Protein AF-B0E0N7-F1 (afdb_monomer_lite)

Radius of gyration: 32.17 Å; chains: 1; bounding box: 94×72×86 Å

pLDDT: mean 76.51, std 19.42, range [36.06, 98.31]

Secondary structure (DSSP, 8-state):
--PPPP------------------------------------SHHHHHHHHHHHHHHHHHHHHHHHSSSSS-EEEEEEEEEE--SSTTPPPEEEEEEEEESSHHHHTGGGS-SEEEEEEEE---HHHHHHHHHHTTPEEEEEEE----TTS--SS---TTTHHHHHHHHHHHHHHTTEEEEEEEE-TTS-EEEEEEEEESSSS-EEEEE-TT-PPPPPP-----S------HHHHHHHHHS-HHHHHHHHTS-HHHHHHHHHHHHHHHHHHHHHHHTSSS-S----------------------------------------

Foldseek 3Di:
DDDDDDDDDDPDDDDDDDDDDDDDDDDDDDDPDDPPPPDDDDDVVVVVVVVVVVVVVVVVVVVCVQVPDDQWHFQDWAKEWEDDPPPPDDIQIAIKTKTANCNVVQPSVQDDRYWYKDKDAAAPPVLVVVVLVVQVWGKIWIDGDQDDPPDPPVRPDDNVCRLVSLLVVLQVCVVRVMWIWTWDQAPVRDIAGFWIWHHDPSRIIMIGGHNPHDDDDDPHPPPPPDDPPPDPVLVVCCVVDDPVVSVVLVPDDPVVSVVVVVVVVVVVVVVVVVVVPPPPDDDDDDDDDDDDDDDDDDDDDDDDDDDDDDDDDDDDDDDDDD

Structure (mmCIF, N/CA/C/O backbone):
data_AF-B0E0N7-F1
#
_entry.id   AF-B0E0N7-F1
#
loop_
_atom_site.group_PDB
_atom_site.id
_atom_site.type_symbol
_atom_site.label_atom_id
_atom_site.label_alt_id
_atom_site.label_comp_id
_atom_site.label_asym_id
_atom_site.label_entity_id
_atom_site.label_seq_id
_atom_site.pdbx_PDB_ins_code
_atom_site.Cartn_x
_atom_site.Cartn_y
_atom_site.Cartn_z
_atom_site.occupancy
_atom_site.B_iso_or_equiv
_atom_site.auth_seq_id
_atom_site.auth_comp_id
_atom_site.auth_asym_id
_atom_site.auth_atom_id
_atom_site.pdbx_PDB_model_num
ATOM 1 N N . MET A 1 1 ? -43.335 17.182 -15.955 1.00 49.50 1 MET A N 1
ATOM 2 C CA . MET A 1 1 ? -42.823 17.087 -17.336 1.00 49.50 1 MET A CA 1
ATOM 3 C C . MET A 1 1 ? -42.206 18.434 -17.672 1.00 49.50 1 MET A C 1
ATOM 5 O O . MET A 1 1 ? -42.925 19.323 -18.099 1.00 49.50 1 MET A O 1
ATOM 9 N N . SER A 1 2 ? -40.922 18.614 -17.365 1.00 48.25 2 SER A N 1
ATOM 10 C CA . SER A 1 2 ? -40.178 19.828 -17.714 1.00 48.25 2 SER A CA 1
ATOM 11 C C . SER A 1 2 ? -38.948 19.399 -18.488 1.00 48.25 2 SER A C 1
ATOM 13 O O . SER A 1 2 ? -38.032 18.812 -17.922 1.00 48.25 2 SER A O 1
ATOM 15 N N . SER A 1 3 ? -38.999 19.637 -19.791 1.00 54.88 3 SER A N 1
ATOM 16 C CA . SER A 1 3 ? -37.906 19.429 -20.728 1.00 54.88 3 SER A CA 1
ATOM 17 C C . SER A 1 3 ? -36.914 20.580 -20.575 1.00 54.88 3 SER A C 1
ATOM 19 O O . SER A 1 3 ? -37.295 21.736 -20.761 1.00 54.88 3 SER A O 1
ATOM 21 N N . GLN A 1 4 ? -35.665 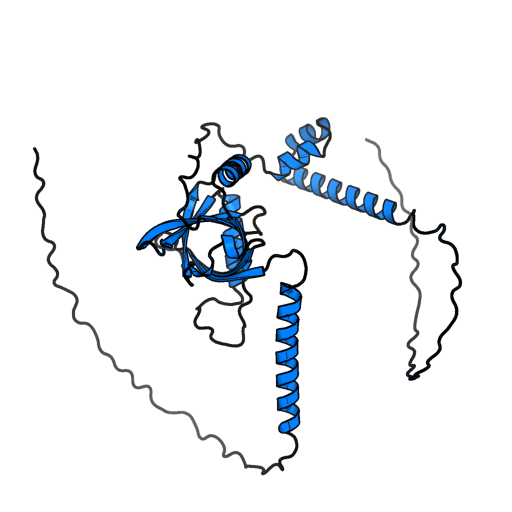20.281 -20.222 1.00 51.78 4 GLN A N 1
ATOM 22 C CA . GLN A 1 4 ? -34.560 21.230 -20.347 1.00 51.78 4 GLN A CA 1
ATOM 23 C C . GLN A 1 4 ? -33.831 20.968 -21.662 1.00 51.78 4 GLN A C 1
ATOM 25 O O . GLN A 1 4 ? -33.528 19.828 -22.000 1.00 51.78 4 GLN A O 1
ATOM 30 N N . ALA A 1 5 ? -33.652 22.052 -22.412 1.00 57.16 5 ALA A N 1
ATOM 31 C CA . ALA A 1 5 ? -33.073 22.097 -23.740 1.00 57.16 5 ALA A CA 1
ATOM 32 C C . ALA A 1 5 ? -31.544 21.983 -23.685 1.00 57.16 5 ALA A C 1
ATOM 34 O O . ALA A 1 5 ? -30.896 22.643 -22.873 1.00 57.16 5 ALA A O 1
ATOM 35 N N . GLU A 1 6 ? -30.995 21.166 -24.579 1.00 56.81 6 GLU A N 1
ATOM 36 C CA . GLU A 1 6 ? -29.569 21.073 -24.880 1.00 56.81 6 GLU A CA 1
ATOM 37 C C . GLU A 1 6 ? -29.112 22.324 -25.647 1.00 56.81 6 GLU A C 1
ATOM 39 O O . GLU A 1 6 ? -29.773 22.768 -26.588 1.00 56.81 6 GLU A O 1
ATOM 44 N N . VAL A 1 7 ? -27.975 22.892 -25.242 1.00 59.34 7 VAL A N 1
ATOM 45 C CA . VAL A 1 7 ? -27.272 23.957 -25.968 1.00 59.34 7 VAL A CA 1
ATOM 46 C C . VAL A 1 7 ? -26.036 23.328 -26.621 1.00 59.34 7 VAL A C 1
ATOM 48 O O . VAL A 1 7 ? -25.256 22.698 -25.905 1.00 59.34 7 VAL A O 1
ATOM 51 N N . PRO A 1 8 ? -25.830 23.473 -27.942 1.00 60.69 8 PRO A N 1
ATOM 52 C CA . PRO A 1 8 ? -24.637 22.972 -28.610 1.00 60.69 8 PRO A CA 1
ATOM 53 C C . PRO A 1 8 ? -23.470 23.941 -28.387 1.00 60.69 8 PRO A C 1
ATOM 55 O O . PRO A 1 8 ? -23.625 25.153 -28.528 1.00 60.69 8 PRO A O 1
ATOM 58 N N . ILE A 1 9 ? -22.307 23.403 -28.018 1.00 61.94 9 ILE A N 1
ATOM 59 C CA . ILE A 1 9 ? -21.055 24.157 -27.902 1.00 61.94 9 ILE A CA 1
ATOM 60 C C . ILE A 1 9 ? -20.269 23.929 -29.192 1.00 61.94 9 ILE A C 1
ATOM 62 O O . ILE A 1 9 ? -19.870 22.803 -29.488 1.00 61.94 9 ILE A O 1
ATOM 66 N N . ASP A 1 10 ? -20.094 25.008 -29.954 1.00 57.47 10 ASP A N 1
ATOM 67 C CA . ASP A 1 10 ? -19.321 25.054 -31.191 1.00 57.47 10 ASP A CA 1
ATOM 68 C C . ASP A 1 10 ? -17.841 24.737 -30.941 1.00 57.47 10 ASP A C 1
ATOM 70 O O . ASP A 1 10 ? -17.178 25.330 -30.087 1.00 57.47 10 ASP A O 1
ATOM 74 N N . ALA A 1 11 ? -17.328 23.797 -31.732 1.00 54.28 11 ALA A N 1
ATOM 75 C CA . ALA A 1 11 ? -15.933 23.400 -31.790 1.00 54.28 11 ALA A CA 1
ATOM 76 C C . ALA A 1 11 ? -15.252 24.090 -32.978 1.00 54.28 11 ALA A C 1
ATOM 78 O O . ALA A 1 11 ? -15.080 23.490 -34.031 1.00 54.28 11 ALA A O 1
ATOM 79 N N . GLU A 1 12 ? -14.851 25.346 -32.815 1.00 62.56 12 GLU A N 1
ATOM 80 C CA . GLU A 1 12 ? -13.928 26.011 -33.737 1.00 62.56 12 GLU A CA 1
ATOM 81 C C . GLU A 1 12 ? -13.131 27.060 -32.969 1.00 62.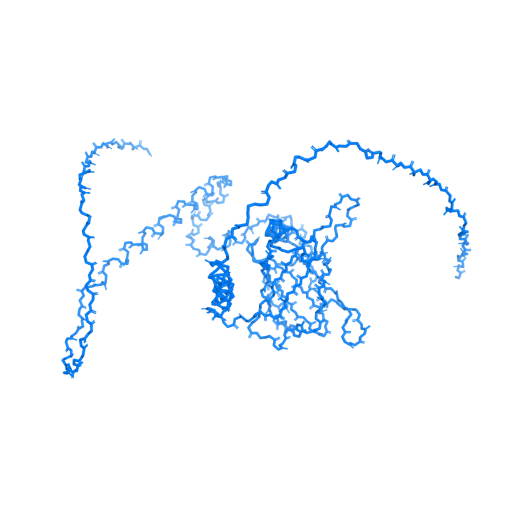56 12 GLU A C 1
ATOM 83 O O . GLU A 1 12 ? -13.675 28.100 -32.614 1.00 62.56 12 GLU A O 1
ATOM 88 N N . HIS A 1 13 ? -11.857 26.765 -32.712 1.00 54.34 13 HIS A N 1
ATOM 89 C CA . HIS A 1 13 ? -10.708 27.679 -32.621 1.00 54.34 13 HIS A CA 1
ATOM 90 C C . HIS A 1 13 ? -9.659 27.019 -31.729 1.00 54.34 13 HIS A C 1
ATOM 92 O O . HIS A 1 13 ? -9.854 26.918 -30.526 1.00 54.34 13 HIS A O 1
ATOM 98 N N . ILE A 1 14 ? -8.561 26.568 -32.327 1.00 54.44 14 ILE A N 1
ATOM 99 C CA . ILE A 1 14 ? -7.174 26.893 -31.963 1.00 54.44 14 ILE A CA 1
ATOM 100 C C . ILE A 1 14 ? -6.343 26.146 -33.002 1.00 54.44 14 ILE A C 1
ATOM 102 O O . ILE A 1 14 ? -5.968 24.989 -32.857 1.00 54.44 14 ILE A O 1
ATOM 106 N N . ASP A 1 15 ? -6.132 26.839 -34.107 1.00 54.31 15 ASP A N 1
ATOM 107 C CA . ASP A 1 15 ? -5.030 26.581 -35.006 1.00 54.31 15 ASP A CA 1
ATOM 108 C C . ASP A 1 15 ? -4.216 27.875 -35.012 1.00 54.31 15 ASP A C 1
ATOM 110 O O . ASP A 1 15 ? -4.806 28.959 -34.914 1.00 54.31 15 ASP A O 1
ATOM 114 N N . LYS A 1 16 ? -2.892 27.755 -35.176 1.00 49.81 16 LYS A N 1
ATOM 115 C CA . LYS A 1 16 ? -1.932 28.847 -35.450 1.00 49.81 16 LYS A CA 1
ATOM 116 C C . LYS A 1 16 ? -1.292 29.555 -34.241 1.00 49.81 16 LYS A C 1
ATOM 118 O O . LYS A 1 16 ? -1.829 30.528 -33.727 1.00 49.81 16 LYS A O 1
ATOM 123 N N . ALA A 1 17 ? -0.041 29.190 -33.940 1.00 51.94 17 ALA A N 1
ATOM 124 C CA . ALA A 1 17 ? 1.015 30.160 -33.614 1.00 51.94 17 ALA A CA 1
ATOM 125 C C . ALA A 1 17 ? 2.418 29.516 -33.544 1.00 51.94 17 ALA A C 1
ATOM 127 O O . ALA A 1 17 ? 2.671 28.726 -32.648 1.00 51.94 17 ALA A O 1
ATOM 128 N N . HIS A 1 18 ? 3.298 29.965 -34.457 1.00 51.47 18 HIS A N 1
ATOM 129 C CA . HIS A 1 18 ? 4.762 30.145 -34.319 1.00 51.47 18 HIS A CA 1
ATOM 130 C C . HIS A 1 18 ? 5.634 28.892 -34.081 1.00 51.47 18 HIS A C 1
ATOM 132 O O . HIS A 1 18 ? 5.520 28.236 -33.059 1.00 51.47 18 HIS A O 1
ATOM 138 N N . ARG A 1 19 ? 6.517 28.427 -34.983 1.00 58.78 19 ARG A N 1
ATOM 139 C CA . ARG A 1 19 ? 7.483 29.061 -35.918 1.00 58.78 19 ARG A CA 1
ATOM 140 C C . ARG A 1 19 ? 8.486 29.996 -35.235 1.00 58.78 19 ARG A C 1
ATOM 142 O O . ARG A 1 19 ? 8.129 31.139 -34.994 1.00 58.78 19 ARG A O 1
ATOM 149 N N . GLU A 1 20 ? 9.697 29.464 -35.033 1.00 55.38 20 GLU A N 1
ATOM 150 C CA . GLU A 1 20 ? 11.055 30.063 -34.970 1.00 55.38 20 GLU A CA 1
ATOM 151 C C . GLU A 1 20 ? 11.945 28.926 -34.410 1.00 55.38 20 GLU A C 1
ATOM 153 O O . GLU A 1 20 ? 11.708 28.453 -33.308 1.00 55.38 20 GLU A O 1
ATOM 158 N N . GLU A 1 21 ? 12.744 28.174 -35.173 1.00 51.94 21 GLU A N 1
ATOM 159 C CA . GLU A 1 21 ? 13.922 28.529 -35.981 1.00 51.94 21 GLU A CA 1
ATOM 160 C C . GLU A 1 21 ? 14.968 29.329 -35.187 1.00 51.94 21 GLU A C 1
ATOM 162 O O . GLU A 1 21 ? 15.067 30.540 -35.326 1.00 51.94 21 GLU A O 1
ATOM 167 N N . GLU A 1 22 ? 15.778 28.629 -34.385 1.00 53.56 22 GLU A N 1
ATOM 168 C CA . GLU A 1 22 ? 17.117 29.096 -34.016 1.00 53.56 22 GLU A CA 1
ATOM 169 C C . GLU A 1 22 ? 18.153 28.018 -34.350 1.00 53.56 22 GLU A C 1
ATOM 171 O O . GLU A 1 22 ? 18.274 26.972 -33.711 1.00 53.56 22 GLU A O 1
ATOM 176 N N . VAL A 1 23 ? 18.871 28.305 -35.431 1.00 54.88 23 VAL A N 1
ATOM 177 C CA . VAL A 1 23 ? 20.129 27.694 -35.839 1.00 54.88 23 VAL A CA 1
ATOM 178 C C . VAL A 1 23 ? 21.207 28.296 -34.941 1.00 54.88 23 VAL A C 1
ATOM 180 O O . VAL A 1 23 ? 21.568 29.457 -35.113 1.00 54.88 23 VAL A O 1
ATOM 183 N N . ALA A 1 24 ? 21.701 27.526 -33.972 1.00 55.84 24 ALA A N 1
ATOM 184 C CA . ALA A 1 24 ? 22.874 27.909 -33.198 1.00 55.84 24 ALA A CA 1
ATOM 185 C C . ALA A 1 24 ? 24.132 27.409 -33.913 1.00 55.84 24 ALA A C 1
ATOM 187 O O . ALA A 1 24 ? 24.331 26.209 -34.111 1.00 55.84 24 ALA A O 1
ATOM 188 N N . GLU A 1 25 ? 24.932 28.382 -34.333 1.00 51.88 25 GLU A N 1
ATOM 189 C CA . GLU A 1 25 ? 26.200 28.241 -35.023 1.00 51.88 25 GLU A CA 1
ATOM 190 C C . GLU A 1 25 ? 27.211 27.398 -34.238 1.00 51.88 25 GLU A C 1
ATOM 192 O O . GLU A 1 25 ? 27.549 27.659 -33.083 1.00 51.88 25 GLU A O 1
ATOM 197 N N . ASP A 1 26 ? 27.723 26.412 -34.963 1.00 55.38 26 ASP A N 1
ATOM 198 C CA . ASP A 1 26 ? 28.970 25.694 -34.770 1.00 55.38 26 ASP A CA 1
ATOM 199 C C . ASP A 1 26 ? 30.154 26.675 -34.702 1.00 55.38 26 ASP A C 1
ATOM 201 O O . ASP A 1 26 ? 30.532 27.278 -35.704 1.00 55.38 26 ASP A O 1
ATOM 205 N N . ASN A 1 27 ? 30.712 26.874 -33.506 1.00 60.41 27 ASN A N 1
ATOM 206 C CA . ASN A 1 27 ? 31.999 27.539 -33.294 1.00 60.41 27 ASN A CA 1
ATOM 207 C C . ASN A 1 27 ? 32.625 27.049 -31.979 1.00 60.41 27 ASN A C 1
ATOM 209 O O . ASN A 1 27 ? 32.362 27.589 -30.902 1.00 60.41 27 ASN A O 1
ATOM 213 N N . GLY A 1 28 ? 33.488 26.034 -32.061 1.00 48.69 28 GLY A N 1
ATOM 214 C CA . GLY A 1 28 ? 34.289 25.562 -30.931 1.00 48.69 28 GLY A CA 1
ATOM 215 C C . GLY A 1 28 ? 35.559 24.827 -31.382 1.00 48.69 28 GLY A C 1
ATOM 216 O O . GLY A 1 28 ? 35.511 24.097 -32.362 1.00 48.69 28 GLY A O 1
ATOM 217 N N . PRO A 1 29 ? 36.705 25.048 -30.717 1.00 54.31 29 PRO A N 1
ATOM 218 C CA . PRO A 1 29 ? 38.024 25.103 -31.348 1.00 54.31 29 PRO A CA 1
ATOM 219 C C . PRO A 1 29 ? 38.715 23.749 -31.550 1.00 54.31 29 PRO A C 1
ATOM 221 O O . PRO A 1 29 ? 38.477 22.783 -30.825 1.00 54.31 29 PRO A O 1
ATOM 224 N N . ASP A 1 30 ? 39.645 23.758 -32.511 1.00 53.88 30 ASP A N 1
ATOM 225 C CA . ASP A 1 30 ? 40.649 22.737 -32.820 1.00 53.88 30 ASP A CA 1
ATOM 226 C C . ASP A 1 30 ? 41.060 21.891 -31.609 1.00 53.88 30 ASP A C 1
ATOM 228 O O . ASP A 1 30 ? 41.802 22.314 -30.716 1.00 53.88 30 ASP A O 1
ATOM 232 N N . THR A 1 31 ? 40.593 20.646 -31.616 1.00 55.38 31 THR A N 1
ATOM 233 C CA . THR A 1 31 ? 41.035 19.627 -30.672 1.00 55.38 31 THR A CA 1
ATOM 234 C C . THR A 1 31 ? 42.457 19.196 -31.053 1.00 55.38 31 THR A C 1
ATOM 236 O O . THR A 1 31 ? 42.694 18.818 -32.205 1.00 55.38 31 THR A O 1
ATOM 239 N N . PRO A 1 32 ? 43.432 19.224 -30.128 1.00 53.38 32 PRO A N 1
ATOM 240 C CA . PRO A 1 32 ? 44.780 18.767 -30.416 1.00 53.38 32 PRO A CA 1
ATOM 241 C C . PRO A 1 32 ? 44.761 17.276 -30.762 1.00 53.38 32 PRO A C 1
ATOM 243 O O . PRO A 1 32 ? 44.281 16.435 -30.003 1.00 53.38 32 PRO A O 1
ATOM 246 N N . ARG A 1 33 ? 45.302 16.973 -31.943 1.00 50.97 33 ARG A N 1
ATOM 247 C CA . ARG A 1 33 ? 45.523 15.639 -32.502 1.00 50.97 33 ARG A CA 1
ATOM 248 C C . ARG A 1 33 ? 46.299 14.779 -31.499 1.00 50.97 33 ARG A C 1
ATOM 250 O O . ARG A 1 33 ? 47.516 14.905 -31.380 1.00 50.97 33 ARG A O 1
ATOM 257 N N . ALA A 1 34 ? 45.582 13.931 -30.767 1.00 48.66 34 ALA A N 1
ATOM 258 C CA . ALA A 1 34 ? 46.167 12.970 -29.849 1.00 48.66 34 ALA A CA 1
ATOM 259 C C . ALA A 1 34 ? 46.992 11.949 -30.642 1.00 48.66 34 ALA A C 1
ATOM 261 O O . ALA A 1 34 ? 46.501 11.288 -31.557 1.00 48.66 34 ALA A O 1
ATOM 262 N N . THR A 1 35 ? 48.269 11.861 -30.293 1.00 55.84 35 THR A N 1
ATOM 263 C CA . THR A 1 35 ? 49.195 10.825 -30.734 1.00 55.84 35 THR A CA 1
ATOM 264 C C . THR A 1 35 ? 48.641 9.462 -30.334 1.00 55.84 35 THR A C 1
ATOM 266 O O . THR A 1 35 ? 48.594 9.132 -29.150 1.00 55.84 35 THR A O 1
ATOM 269 N N . THR A 1 36 ? 48.227 8.672 -31.323 1.00 49.78 36 THR A N 1
ATOM 270 C CA . THR A 1 36 ? 47.908 7.253 -31.167 1.00 49.78 36 THR A CA 1
ATOM 271 C C . THR A 1 36 ? 49.188 6.523 -30.775 1.00 49.78 36 THR A C 1
ATOM 273 O O . THR A 1 36 ? 50.018 6.197 -31.621 1.00 49.78 36 THR A O 1
ATOM 276 N N . GLN A 1 37 ? 49.387 6.335 -29.473 1.00 52.75 37 GLN A N 1
ATOM 277 C CA . GLN A 1 37 ? 50.385 5.415 -28.957 1.00 52.75 37 GLN A CA 1
ATOM 278 C C . GLN A 1 37 ? 49.762 4.018 -29.031 1.00 52.75 37 GLN A C 1
ATOM 280 O O . GLN A 1 37 ? 48.830 3.700 -28.295 1.00 52.75 37 GLN A O 1
ATOM 285 N N . GLU A 1 38 ? 50.226 3.240 -30.004 1.00 55.03 38 GLU A N 1
ATOM 286 C CA . GLU A 1 38 ? 49.918 1.825 -30.199 1.00 55.03 38 GLU A CA 1
ATOM 287 C C . GLU A 1 38 ? 50.424 1.059 -28.965 1.00 55.03 38 GLU A C 1
ATOM 289 O O . GLU A 1 38 ? 51.612 0.775 -28.829 1.00 55.03 38 GLU A O 1
ATOM 294 N N . LEU A 1 39 ? 49.530 0.864 -27.995 1.00 53.72 39 LEU A N 1
ATOM 295 C CA . LEU A 1 39 ? 49.764 0.077 -26.790 1.00 53.72 39 LEU A CA 1
ATOM 296 C C . LEU A 1 39 ? 49.394 -1.375 -27.088 1.00 53.72 39 LEU A C 1
ATOM 298 O O . LEU A 1 39 ? 48.269 -1.665 -27.498 1.00 53.72 39 LEU A O 1
ATOM 302 N N . ASP A 1 40 ? 50.365 -2.261 -26.879 1.00 58.41 40 ASP A N 1
ATOM 303 C CA . ASP A 1 40 ? 50.231 -3.709 -27.009 1.00 58.41 40 ASP A CA 1
ATOM 304 C C . ASP A 1 40 ? 49.003 -4.243 -26.239 1.00 58.41 40 ASP A C 1
ATOM 306 O O . ASP A 1 40 ? 48.785 -3.848 -25.088 1.00 58.41 40 ASP A O 1
ATOM 310 N N . PRO A 1 41 ? 48.212 -5.171 -26.818 1.00 67.62 41 PRO A N 1
ATOM 311 C CA . PRO A 1 41 ? 47.045 -5.749 -26.167 1.00 67.62 41 PRO A CA 1
ATOM 312 C C . PRO A 1 41 ? 47.408 -7.047 -25.426 1.00 67.62 41 PRO A C 1
ATOM 314 O O . PRO A 1 41 ? 47.401 -8.124 -26.026 1.00 67.62 41 PRO A O 1
ATOM 317 N N . PRO A 1 42 ? 47.665 -6.991 -24.109 1.00 60.16 42 PRO A N 1
ATOM 318 C CA . PRO A 1 42 ? 47.336 -8.147 -23.285 1.00 60.16 42 PRO A CA 1
ATOM 319 C C . PRO A 1 42 ? 46.839 -7.701 -21.907 1.00 60.16 42 PRO A C 1
ATOM 321 O O . PRO A 1 42 ? 47.644 -7.576 -21.003 1.00 60.16 42 PRO A O 1
ATOM 324 N N . GLU A 1 43 ? 45.534 -7.450 -21.732 1.00 57.75 43 GLU A N 1
ATOM 325 C CA . GLU A 1 43 ? 44.899 -7.427 -20.388 1.00 57.75 43 GLU A CA 1
ATOM 326 C C . GLU A 1 43 ? 43.365 -7.234 -20.389 1.00 57.75 43 GLU A C 1
ATOM 328 O O . GLU A 1 43 ? 42.731 -7.312 -19.337 1.00 57.75 43 GLU A O 1
ATOM 333 N N . LEU A 1 44 ? 42.723 -7.046 -21.551 1.00 57.56 44 LEU A N 1
ATOM 334 C CA . LEU A 1 44 ? 41.271 -6.808 -21.642 1.00 57.56 44 LEU A CA 1
ATOM 335 C C . LEU A 1 44 ? 40.388 -8.009 -21.241 1.00 57.56 44 LEU A C 1
ATOM 337 O O . LEU A 1 44 ? 39.243 -7.808 -20.835 1.00 57.56 44 LEU A O 1
ATOM 341 N N . GLU A 1 45 ? 40.891 -9.247 -21.285 1.00 60.41 45 GLU A N 1
ATOM 342 C CA . GLU A 1 45 ? 40.086 -10.428 -20.922 1.00 60.41 45 GLU A CA 1
ATOM 343 C C . GLU A 1 45 ? 39.823 -10.535 -19.408 1.00 60.41 45 GLU A C 1
ATOM 345 O O . GLU A 1 45 ? 38.724 -10.908 -18.995 1.00 60.41 45 GLU A O 1
ATOM 350 N N . GLY A 1 46 ? 40.769 -10.113 -18.559 1.00 61.53 46 GLY A N 1
ATOM 351 C CA . GLY A 1 46 ? 40.629 -10.221 -17.099 1.00 61.53 46 GLY A CA 1
ATOM 352 C C . GLY A 1 46 ? 39.628 -9.232 -16.485 1.00 61.53 46 GLY A C 1
ATOM 353 O O . GLY A 1 46 ? 39.051 -9.493 -15.426 1.00 61.53 46 GLY A O 1
ATOM 354 N N . ILE A 1 47 ? 39.391 -8.096 -17.146 1.00 73.31 47 ILE A N 1
ATOM 355 C CA . ILE A 1 47 ? 38.470 -7.053 -16.663 1.00 73.31 47 ILE A CA 1
ATOM 356 C C . ILE A 1 47 ? 37.008 -7.477 -16.895 1.00 73.31 47 ILE A C 1
ATOM 358 O O . ILE A 1 47 ? 36.142 -7.220 -16.056 1.00 73.31 47 ILE A O 1
ATOM 362 N N . SER A 1 48 ? 36.750 -8.202 -17.989 1.00 76.62 48 SER A N 1
ATOM 363 C CA . SER A 1 48 ? 35.424 -8.715 -18.359 1.00 76.62 48 SER A CA 1
ATOM 364 C C . SER A 1 48 ? 34.926 -9.802 -17.400 1.00 76.62 48 SER A C 1
ATOM 366 O O . SER A 1 48 ? 33.772 -9.767 -16.965 1.00 76.62 48 SER A O 1
ATOM 368 N N . GLU A 1 49 ? 35.795 -10.730 -16.984 1.00 79.94 49 GLU A N 1
ATOM 369 C CA . GLU A 1 49 ? 35.416 -11.761 -16.007 1.00 79.94 49 GLU A CA 1
ATOM 370 C C . GLU A 1 49 ? 35.091 -11.174 -14.629 1.00 79.94 49 GLU A C 1
ATOM 372 O O . GLU A 1 49 ? 34.087 -11.543 -14.018 1.00 79.94 49 GLU A O 1
ATOM 377 N N . ARG A 1 50 ? 35.868 -10.187 -14.162 1.00 79.44 50 ARG A N 1
ATOM 378 C CA . ARG A 1 50 ? 35.602 -9.526 -12.872 1.00 79.44 50 ARG A CA 1
ATOM 379 C C . ARG A 1 50 ? 34.277 -8.761 -12.858 1.00 79.44 50 ARG A C 1
ATOM 381 O O . ARG A 1 50 ? 33.639 -8.687 -11.807 1.00 79.44 50 ARG A O 1
ATOM 388 N N . ALA A 1 51 ? 33.853 -8.201 -13.992 1.00 80.25 51 ALA A N 1
ATOM 389 C CA . ALA A 1 51 ? 32.553 -7.542 -14.109 1.00 80.25 51 ALA A CA 1
ATOM 390 C C . ALA A 1 51 ? 31.395 -8.556 -14.034 1.00 80.25 51 ALA A C 1
ATOM 392 O O . ALA A 1 51 ? 30.444 -8.351 -13.275 1.00 80.25 51 ALA A O 1
ATOM 393 N N . LYS A 1 52 ? 31.516 -9.692 -14.736 1.00 84.94 52 LYS A N 1
ATOM 394 C CA . LYS A 1 52 ? 30.518 -10.776 -14.710 1.00 84.94 52 LYS A CA 1
ATOM 395 C C . LYS A 1 52 ? 30.374 -11.406 -13.321 1.00 84.94 52 LYS A C 1
ATOM 397 O O . LYS A 1 52 ? 29.253 -11.655 -12.879 1.00 84.94 52 LYS A O 1
ATOM 402 N N . GLU A 1 53 ? 31.482 -11.609 -12.605 1.00 85.81 53 GLU A N 1
ATOM 403 C CA . GLU A 1 53 ? 31.476 -12.148 -11.235 1.00 85.81 53 GLU A CA 1
ATOM 404 C C . GLU A 1 53 ? 30.732 -11.209 -10.270 1.00 85.81 53 GLU A C 1
ATOM 406 O O . GLU A 1 53 ? 29.852 -11.648 -9.528 1.00 85.81 53 GLU A O 1
ATOM 411 N N . LYS A 1 54 ? 31.006 -9.896 -10.331 1.00 82.56 54 LYS A N 1
ATOM 412 C CA . LYS A 1 54 ? 30.313 -8.894 -9.502 1.00 82.56 54 LYS A CA 1
ATOM 413 C C . LYS A 1 54 ? 28.810 -8.841 -9.783 1.00 82.56 54 LYS A C 1
ATOM 415 O O . LYS A 1 54 ? 28.023 -8.752 -8.841 1.00 82.56 54 LYS A O 1
ATOM 420 N N . GLN A 1 55 ? 28.402 -8.942 -11.049 1.00 82.06 55 GLN A N 1
ATOM 421 C CA . GLN A 1 55 ? 26.985 -8.962 -11.422 1.00 82.06 55 GLN A CA 1
ATOM 422 C C . GLN A 1 55 ? 26.282 -10.221 -10.893 1.00 82.06 55 GLN A C 1
ATOM 424 O O . GLN A 1 55 ? 25.218 -10.125 -10.278 1.00 82.06 55 GLN A O 1
ATOM 429 N N . LYS A 1 56 ? 26.917 -11.392 -11.030 1.00 86.50 56 LYS A N 1
ATOM 430 C CA . LYS A 1 56 ? 26.412 -12.658 -10.478 1.00 86.50 56 LYS A CA 1
ATOM 431 C C . LYS A 1 56 ? 26.299 -12.612 -8.951 1.00 86.50 56 LYS A C 1
ATOM 433 O O . LYS A 1 56 ? 25.340 -13.134 -8.384 1.00 86.50 56 LYS A O 1
ATOM 438 N N . GLN A 1 57 ? 27.244 -11.958 -8.275 1.00 80.19 57 GLN A N 1
ATOM 439 C CA . GLN A 1 57 ? 27.224 -11.800 -6.821 1.00 80.19 57 GLN A CA 1
ATOM 440 C C . GLN A 1 57 ? 26.115 -10.839 -6.357 1.00 80.19 57 GLN A C 1
ATOM 442 O O . GLN A 1 57 ? 25.414 -11.161 -5.397 1.00 80.19 57 GLN A O 1
ATOM 447 N N . LYS A 1 58 ? 25.883 -9.724 -7.072 1.00 80.44 58 LYS A N 1
ATOM 448 C CA . LYS A 1 58 ? 24.746 -8.806 -6.836 1.00 80.44 58 LYS A CA 1
ATOM 449 C C . LYS A 1 58 ? 23.406 -9.530 -7.027 1.00 80.44 58 LYS A C 1
ATOM 451 O O . LYS A 1 58 ? 22.515 -9.399 -6.192 1.00 80.44 58 LYS A O 1
ATOM 456 N N . GLN A 1 59 ? 23.285 -10.358 -8.067 1.00 75.19 59 GLN A N 1
ATOM 457 C CA . GLN A 1 59 ? 22.079 -11.154 -8.320 1.00 75.19 59 GLN A CA 1
ATOM 458 C C . GLN A 1 59 ? 21.838 -12.204 -7.224 1.00 75.19 59 GLN A C 1
ATOM 460 O O . GLN A 1 59 ? 20.728 -12.312 -6.710 1.00 75.19 59 GLN A O 1
ATOM 465 N N . LYS A 1 60 ? 22.887 -12.911 -6.782 1.00 77.56 60 LYS A N 1
ATOM 466 C CA . LYS A 1 60 ? 22.779 -13.882 -5.683 1.00 77.56 60 LYS A CA 1
ATOM 467 C C . LYS A 1 60 ? 22.437 -13.219 -4.343 1.00 77.56 60 LYS A C 1
ATOM 469 O O . LYS A 1 60 ? 21.712 -13.798 -3.540 1.00 77.56 60 LYS A O 1
ATOM 474 N N . GLN A 1 61 ? 22.922 -12.002 -4.090 1.00 70.62 61 GLN A N 1
ATOM 475 C CA . GLN A 1 61 ? 22.526 -11.233 -2.905 1.00 70.62 61 GLN A CA 1
ATOM 476 C C . GLN A 1 61 ? 21.051 -10.816 -2.948 1.00 70.62 61 GLN A C 1
ATOM 478 O O . GLN A 1 61 ? 20.390 -10.890 -1.914 1.00 70.62 61 GLN A O 1
ATOM 483 N N . ARG A 1 62 ? 20.511 -10.451 -4.122 1.00 68.69 62 ARG A N 1
ATOM 484 C CA . ARG A 1 62 ? 19.067 -10.195 -4.285 1.00 68.69 62 ARG A CA 1
ATOM 485 C C . ARG A 1 62 ? 18.228 -11.428 -3.955 1.00 68.69 62 ARG A C 1
ATOM 487 O O . ARG A 1 62 ? 17.228 -11.312 -3.257 1.00 68.69 62 ARG A O 1
ATOM 494 N N . GLU A 1 63 ? 18.673 -12.601 -4.393 1.00 65.19 63 GLU A N 1
ATOM 495 C CA . GLU A 1 63 ? 17.974 -13.864 -4.140 1.00 65.19 63 GLU A CA 1
ATOM 496 C C . GLU A 1 63 ? 17.943 -14.217 -2.641 1.00 65.19 63 GLU A C 1
ATOM 498 O O . GLU A 1 63 ? 16.888 -14.552 -2.111 1.00 65.19 63 GLU A O 1
ATOM 503 N N . ILE A 1 64 ? 19.062 -14.037 -1.925 1.00 62.84 64 ILE A N 1
ATOM 504 C CA . ILE A 1 64 ? 19.165 -14.350 -0.485 1.00 62.84 64 ILE A CA 1
ATOM 505 C C . ILE A 1 64 ? 18.282 -13.435 0.378 1.00 62.84 64 ILE A C 1
ATOM 507 O O . ILE A 1 64 ? 17.726 -13.889 1.379 1.00 62.84 64 ILE A O 1
ATOM 511 N N . VAL A 1 65 ? 18.137 -12.159 0.005 1.00 57.97 65 VAL A N 1
ATOM 512 C CA . VAL A 1 65 ? 17.263 -11.220 0.732 1.00 57.97 65 VAL A CA 1
ATOM 513 C C . VAL A 1 65 ? 15.785 -11.591 0.555 1.00 57.97 65 VAL A C 1
ATOM 515 O O . VAL A 1 65 ? 15.005 -11.416 1.488 1.00 57.97 65 VAL A O 1
ATOM 518 N N . LEU A 1 66 ? 15.408 -12.164 -0.592 1.00 57.09 66 LEU A N 1
ATOM 519 C CA . LEU A 1 66 ? 14.029 -12.564 -0.887 1.00 57.09 66 LEU A CA 1
ATOM 520 C C . LEU A 1 66 ? 13.664 -13.947 -0.322 1.00 57.09 66 LEU A C 1
ATOM 522 O O . LEU A 1 66 ? 12.529 -14.157 0.091 1.00 57.09 66 LEU A O 1
ATOM 526 N N . SER A 1 67 ? 14.609 -14.887 -0.235 1.00 52.03 67 SER A N 1
ATOM 527 C CA . SER A 1 67 ? 14.342 -16.259 0.236 1.00 52.03 67 SER A CA 1
ATOM 528 C C . SER A 1 67 ? 14.392 -16.432 1.764 1.00 52.03 67 SER A C 1
ATOM 530 O O . SER A 1 67 ? 14.311 -17.551 2.268 1.00 52.03 67 SER A O 1
ATOM 532 N N . GLY A 1 68 ? 14.624 -15.351 2.512 1.00 47.28 68 GLY A N 1
ATOM 533 C CA . GLY A 1 68 ? 15.320 -15.440 3.792 1.00 47.28 68 GLY A CA 1
ATOM 534 C C . GLY A 1 68 ? 14.510 -15.661 5.065 1.00 47.28 68 GLY A C 1
ATOM 535 O O . GLY A 1 68 ? 15.131 -16.117 6.025 1.00 47.28 68 GLY A O 1
ATOM 536 N N . ARG A 1 69 ? 13.207 -15.332 5.169 1.00 52.16 69 ARG A N 1
ATOM 537 C CA . ARG A 1 69 ? 12.613 -15.364 6.525 1.00 52.16 69 ARG A CA 1
ATOM 538 C C . ARG A 1 69 ? 11.168 -15.762 6.778 1.00 52.16 69 ARG A C 1
ATOM 540 O O . ARG A 1 69 ? 10.984 -16.403 7.799 1.00 52.16 69 ARG A O 1
ATOM 547 N N . ASP A 1 70 ? 10.177 -15.521 5.924 1.00 62.19 70 ASP A N 1
ATOM 548 C CA . ASP A 1 70 ? 8.785 -15.689 6.403 1.00 62.19 70 ASP A CA 1
ATOM 549 C C . ASP A 1 70 ? 7.805 -16.310 5.387 1.00 62.19 70 ASP A C 1
ATOM 551 O O . ASP A 1 70 ? 6.594 -16.208 5.543 1.00 62.19 70 ASP A O 1
ATOM 555 N N . GLY A 1 71 ? 8.300 -16.965 4.329 1.00 78.25 71 GLY A N 1
ATOM 556 C CA . GLY A 1 71 ? 7.429 -17.571 3.307 1.00 78.25 71 GLY A CA 1
ATOM 557 C C . GLY A 1 71 ? 6.666 -16.556 2.442 1.00 78.25 71 GLY A C 1
ATOM 558 O O . GLY A 1 71 ? 5.791 -16.944 1.677 1.00 78.25 71 GLY A O 1
ATOM 559 N N . PHE A 1 72 ? 7.003 -15.267 2.539 1.00 83.38 72 PHE A N 1
ATOM 560 C CA . PHE A 1 72 ? 6.484 -14.222 1.664 1.00 83.38 72 PHE A CA 1
ATOM 561 C C . PHE A 1 72 ? 7.292 -14.203 0.365 1.00 83.38 72 PHE A C 1
ATOM 563 O O . PHE A 1 72 ? 8.460 -13.812 0.364 1.00 83.38 72 PHE A O 1
ATOM 570 N N . GLY A 1 73 ? 6.673 -14.627 -0.733 1.00 90.62 73 GLY A N 1
ATOM 571 C CA . GLY A 1 73 ? 7.255 -14.516 -2.069 1.00 90.62 73 GLY A CA 1
ATOM 572 C C . GLY A 1 73 ? 6.878 -13.183 -2.722 1.00 90.62 73 GLY A C 1
ATOM 573 O O . GLY A 1 73 ? 5.775 -12.689 -2.467 1.00 90.62 73 GLY A O 1
ATOM 574 N N . PRO A 1 74 ? 7.749 -12.591 -3.560 1.00 95.25 74 PRO A N 1
ATOM 575 C CA . PRO A 1 74 ? 7.357 -11.467 -4.402 1.00 95.25 74 PRO A CA 1
ATOM 576 C C . PRO A 1 74 ? 6.299 -11.935 -5.409 1.00 95.25 74 PRO A C 1
ATOM 578 O O . PRO A 1 74 ? 6.490 -12.948 -6.082 1.00 95.25 74 PRO A O 1
ATOM 581 N N . VAL A 1 75 ? 5.182 -11.215 -5.496 1.00 96.94 75 VAL A N 1
ATOM 582 C CA . VAL A 1 75 ? 4.057 -11.561 -6.385 1.00 96.94 75 VAL A CA 1
ATOM 583 C C . VAL A 1 75 ? 3.840 -10.546 -7.492 1.00 96.94 75 VAL A C 1
ATOM 585 O O . VAL A 1 75 ? 3.345 -10.903 -8.555 1.00 96.94 75 VAL A O 1
ATOM 588 N N . TRP A 1 76 ? 4.209 -9.291 -7.254 1.00 97.75 76 TRP A N 1
ATOM 589 C CA . TRP A 1 76 ? 4.005 -8.204 -8.199 1.00 97.75 76 TRP A CA 1
ATOM 590 C C . TRP A 1 76 ? 5.027 -7.099 -7.961 1.00 97.75 76 TRP A C 1
ATOM 592 O O . TRP A 1 76 ? 5.381 -6.813 -6.819 1.00 97.75 76 TRP A O 1
ATOM 602 N N . GLU A 1 77 ? 5.466 -6.463 -9.038 1.00 97.25 77 GLU A N 1
ATOM 603 C CA . GLU A 1 77 ? 6.275 -5.251 -9.014 1.00 97.25 77 GLU A CA 1
ATOM 604 C C . GLU A 1 77 ? 5.690 -4.266 -10.024 1.00 97.25 77 GLU A C 1
ATOM 606 O O . GLU A 1 77 ? 5.393 -4.632 -11.167 1.00 97.25 77 GLU A O 1
ATOM 611 N N . GLY A 1 78 ? 5.513 -3.019 -9.603 1.00 97.12 78 GLY A N 1
ATOM 612 C CA . GLY A 1 78 ? 4.960 -1.997 -10.475 1.00 97.12 78 GLY A CA 1
ATOM 613 C C . GLY A 1 78 ? 4.810 -0.643 -9.805 1.00 97.12 78 GLY A C 1
ATOM 614 O O . GLY A 1 78 ? 5.255 -0.407 -8.679 1.00 97.12 78 GLY A O 1
ATOM 615 N N . LEU A 1 79 ? 4.209 0.276 -10.544 1.00 97.38 79 LEU A N 1
ATOM 616 C CA . LEU A 1 79 ? 4.097 1.679 -10.191 1.00 97.38 79 LEU A CA 1
ATOM 617 C C . LEU A 1 79 ? 2.793 1.944 -9.439 1.00 97.38 79 LEU A C 1
ATOM 619 O O . LEU A 1 79 ? 1.722 1.541 -9.883 1.00 97.38 79 LEU A O 1
ATOM 623 N N . LEU A 1 80 ? 2.865 2.671 -8.331 1.00 97.56 80 LEU A N 1
ATOM 624 C CA . LEU A 1 80 ? 1.709 3.256 -7.663 1.00 97.56 80 LEU A CA 1
ATOM 625 C C . LEU A 1 80 ? 1.684 4.757 -7.962 1.00 97.56 80 LEU A C 1
ATOM 627 O O . LEU A 1 80 ? 2.627 5.477 -7.621 1.00 97.56 80 LEU A O 1
ATOM 631 N N . GLU A 1 81 ? 0.609 5.220 -8.595 1.00 96.38 81 GLU A N 1
ATOM 632 C CA . GLU A 1 81 ? 0.381 6.626 -8.926 1.00 96.38 81 GLU A CA 1
ATOM 633 C C . GLU A 1 81 ? -0.761 7.208 -8.098 1.00 96.38 81 GLU A C 1
ATOM 635 O O . GLU A 1 81 ? -1.883 6.689 -8.068 1.00 96.38 81 GLU A O 1
ATOM 640 N N . TRP A 1 82 ? -0.481 8.346 -7.475 1.00 94.06 82 TRP A N 1
ATOM 641 C CA . TRP A 1 82 ? -1.457 9.153 -6.770 1.00 94.06 82 TRP A CA 1
ATOM 642 C C . TRP A 1 82 ? -1.505 10.554 -7.365 1.00 94.06 82 TRP A C 1
ATOM 644 O O . TRP A 1 82 ? -0.530 11.302 -7.292 1.00 94.06 82 TRP A O 1
ATOM 654 N N . ARG A 1 83 ? -2.667 10.918 -7.914 1.00 88.94 83 ARG A N 1
ATOM 655 C CA . ARG A 1 83 ? -2.952 12.295 -8.317 1.00 88.94 83 ARG A CA 1
ATOM 656 C C . ARG A 1 83 ? -3.753 12.980 -7.229 1.00 88.94 83 ARG A C 1
ATOM 658 O O . ARG A 1 83 ? -4.869 12.552 -6.912 1.00 88.94 83 ARG A O 1
ATOM 665 N N . ASP A 1 84 ? -3.201 14.045 -6.666 1.00 80.31 84 ASP A N 1
ATOM 666 C CA . ASP A 1 84 ? -4.000 14.936 -5.838 1.00 80.31 84 ASP A CA 1
ATOM 667 C C . ASP A 1 84 ? -5.006 15.663 -6.746 1.00 80.31 84 ASP A C 1
ATOM 669 O O . ASP A 1 84 ? -4.650 16.239 -7.773 1.00 80.31 84 ASP A O 1
ATOM 673 N N . LYS A 1 85 ? -6.294 15.622 -6.386 1.00 78.25 85 LYS A N 1
ATOM 674 C CA . LYS A 1 85 ? -7.346 16.350 -7.116 1.00 78.25 85 LYS A CA 1
ATOM 675 C C . LYS A 1 85 ? -7.216 17.868 -6.908 1.00 78.25 85 LYS A C 1
ATOM 677 O O . LYS A 1 85 ? -7.865 18.642 -7.613 1.00 78.25 85 LYS A O 1
ATOM 682 N N . SER A 1 86 ? -6.397 18.309 -5.950 1.00 75.19 86 SER A N 1
ATOM 683 C CA . SER A 1 86 ? -5.997 19.706 -5.808 1.00 75.19 86 SER A CA 1
ATOM 684 C C . SER A 1 86 ? -5.108 20.121 -6.985 1.00 75.19 86 SER A C 1
ATOM 686 O O . SER A 1 86 ? -4.011 19.603 -7.161 1.00 75.19 86 SER A O 1
ATOM 688 N N . ALA A 1 87 ? -5.568 21.092 -7.781 1.00 57.31 87 ALA A N 1
ATOM 689 C CA . ALA A 1 87 ? -4.996 21.522 -9.067 1.00 57.31 87 ALA A CA 1
ATOM 690 C C . ALA A 1 87 ? -3.554 22.096 -9.038 1.00 57.31 87 ALA A C 1
ATOM 692 O O . ALA A 1 87 ? -3.146 22.775 -9.979 1.00 57.31 87 ALA A O 1
ATOM 693 N N . LYS A 1 88 ? -2.795 21.899 -7.956 1.00 76.44 88 LYS A N 1
ATOM 694 C CA . LYS A 1 88 ? -1.428 22.413 -7.772 1.00 76.44 88 LYS A CA 1
ATOM 695 C C . LYS A 1 88 ? -0.423 21.379 -7.254 1.00 76.44 88 LYS A C 1
ATOM 697 O O . LYS A 1 88 ? 0.723 21.757 -7.034 1.00 76.44 88 LYS A O 1
ATOM 702 N N . GLY A 1 89 ? -0.838 20.138 -7.000 1.00 72.00 89 GLY A N 1
ATOM 703 C CA . GLY A 1 89 ? 0.066 19.092 -6.522 1.00 72.00 89 GLY A CA 1
ATOM 704 C C . GLY A 1 89 ? 0.811 18.410 -7.667 1.00 72.00 89 GLY A C 1
ATOM 705 O O . GLY A 1 89 ? 0.231 18.193 -8.728 1.00 72.00 89 GLY A O 1
ATOM 706 N N . ASP A 1 90 ? 2.074 18.059 -7.431 1.00 82.31 90 ASP A N 1
ATOM 707 C CA . ASP A 1 90 ? 2.800 17.112 -8.277 1.00 82.31 90 ASP A CA 1
ATOM 708 C C . ASP A 1 90 ? 2.225 15.699 -8.077 1.00 82.31 90 ASP A C 1
ATOM 710 O O . ASP A 1 90 ? 1.896 15.304 -6.954 1.00 82.31 90 ASP A O 1
ATOM 714 N N . ASP A 1 91 ? 2.116 14.930 -9.164 1.00 89.62 91 ASP A N 1
ATOM 715 C CA . ASP A 1 91 ? 1.723 13.520 -9.111 1.00 89.62 91 ASP A CA 1
ATOM 716 C C . ASP A 1 91 ? 2.764 12.729 -8.305 1.00 89.62 91 ASP A C 1
ATOM 718 O O . ASP A 1 91 ? 3.942 12.666 -8.671 1.00 89.62 91 ASP A O 1
ATOM 722 N N . ILE A 1 92 ? 2.336 12.076 -7.223 1.00 91.81 92 ILE A N 1
ATOM 723 C CA . ILE A 1 92 ? 3.227 11.229 -6.429 1.00 91.81 92 ILE A CA 1
ATOM 724 C C . ILE A 1 92 ? 3.283 9.852 -7.078 1.00 91.81 92 ILE A C 1
ATOM 726 O O . ILE A 1 92 ? 2.267 9.172 -7.238 1.00 91.81 92 ILE A O 1
ATOM 730 N N . ARG A 1 93 ? 4.500 9.432 -7.428 1.00 95.62 93 ARG A N 1
ATOM 731 C CA . ARG A 1 93 ? 4.789 8.132 -8.035 1.00 95.62 93 ARG A CA 1
ATOM 732 C C . ARG A 1 93 ? 5.787 7.361 -7.185 1.00 95.62 93 ARG A C 1
ATOM 734 O O . ARG A 1 93 ? 6.752 7.939 -6.676 1.00 95.62 93 ARG A O 1
ATOM 741 N N . MET A 1 94 ? 5.554 6.065 -7.030 1.00 96.56 94 MET A N 1
ATOM 742 C CA . MET A 1 94 ? 6.457 5.170 -6.307 1.00 96.56 94 MET A CA 1
ATOM 743 C C . MET A 1 94 ? 6.437 3.770 -6.916 1.00 96.56 94 MET A C 1
ATOM 745 O O . MET A 1 94 ? 5.372 3.243 -7.227 1.00 96.56 94 MET A O 1
ATOM 749 N N . LEU A 1 95 ? 7.611 3.169 -7.087 1.00 97.25 95 LEU A N 1
ATOM 750 C CA . LEU A 1 95 ? 7.756 1.785 -7.525 1.00 97.25 95 LEU A CA 1
ATOM 751 C C . LEU A 1 95 ? 7.698 0.871 -6.297 1.00 97.25 95 LEU A C 1
ATOM 753 O O . LEU A 1 95 ? 8.482 1.038 -5.355 1.00 97.25 95 LEU A O 1
ATOM 757 N N . LEU A 1 96 ? 6.773 -0.084 -6.304 1.00 97.56 96 LEU A N 1
ATOM 758 C CA . LEU A 1 96 ? 6.497 -0.980 -5.187 1.00 97.56 96 LEU A CA 1
ATOM 759 C C . LEU A 1 96 ? 6.709 -2.438 -5.576 1.00 97.56 96 LEU A C 1
ATOM 761 O O . LEU A 1 96 ? 6.432 -2.846 -6.701 1.00 97.56 96 LEU A O 1
ATOM 765 N N . LEU A 1 97 ? 7.131 -3.218 -4.588 1.00 97.50 97 LEU A N 1
ATOM 766 C CA . LEU A 1 97 ? 7.168 -4.669 -4.613 1.00 97.50 97 LEU A CA 1
ATOM 767 C C . LEU A 1 97 ? 6.096 -5.186 -3.651 1.00 97.50 97 LEU A C 1
ATOM 769 O O . LEU A 1 97 ? 6.107 -4.854 -2.463 1.00 97.50 97 LEU A O 1
ATOM 773 N N . ALA A 1 98 ? 5.169 -5.992 -4.155 1.00 97.75 98 ALA A N 1
ATOM 774 C CA . ALA A 1 98 ? 4.184 -6.684 -3.341 1.00 97.75 98 ALA A CA 1
ATOM 775 C C . ALA A 1 98 ? 4.670 -8.100 -3.021 1.00 97.75 98 ALA A C 1
ATOM 777 O O . ALA A 1 98 ? 5.084 -8.847 -3.912 1.00 97.75 98 ALA A O 1
ATOM 778 N N . CYS A 1 99 ? 4.555 -8.485 -1.754 1.00 96.56 99 CYS A N 1
ATOM 779 C CA . CYS A 1 99 ? 4.888 -9.813 -1.262 1.00 96.56 99 CYS A CA 1
ATOM 780 C C . CYS A 1 99 ? 3.682 -10.437 -0.551 1.00 96.56 99 CYS A C 1
ATOM 782 O O . CYS A 1 99 ? 2.987 -9.762 0.213 1.00 96.56 99 CYS A O 1
ATOM 784 N N . SER A 1 100 ? 3.450 -11.732 -0.759 1.00 95.62 100 SER A N 1
ATOM 785 C CA . SER A 1 100 ? 2.341 -12.471 -0.138 1.00 95.62 100 SER A CA 1
ATOM 786 C C . SER A 1 100 ? 2.780 -13.862 0.314 1.00 95.62 100 SER A C 1
ATOM 788 O O . SER A 1 100 ? 3.675 -14.461 -0.285 1.00 95.62 100 SER A O 1
ATOM 790 N N . THR A 1 101 ? 2.144 -14.375 1.368 1.00 94.25 101 THR A N 1
ATOM 791 C CA . THR A 1 101 ? 2.256 -15.781 1.789 1.00 94.25 101 THR A CA 1
ATOM 792 C C . THR A 1 101 ? 1.369 -16.708 0.964 1.00 94.25 101 THR A C 1
ATOM 794 O O . THR A 1 101 ? 1.672 -17.895 0.857 1.00 94.25 101 THR A O 1
ATOM 797 N N . THR A 1 102 ? 0.289 -16.189 0.373 1.00 94.94 102 THR A N 1
ATOM 798 C CA . THR A 1 102 ? -0.643 -16.931 -0.489 1.00 94.94 102 THR A CA 1
ATOM 799 C C . THR A 1 102 ? -0.682 -16.298 -1.886 1.00 94.94 102 THR A C 1
ATOM 801 O O . THR A 1 102 ? -1.654 -15.646 -2.268 1.00 94.94 102 THR A O 1
ATOM 804 N N . PRO A 1 103 ? 0.396 -16.452 -2.681 1.00 94.31 103 PRO A N 1
ATOM 805 C CA . PRO A 1 103 ? 0.543 -15.757 -3.960 1.00 94.31 103 PRO A CA 1
ATOM 806 C C . PRO A 1 103 ? -0.555 -16.102 -4.972 1.00 94.31 103 PRO A C 1
ATOM 808 O O . PRO A 1 103 ? -0.995 -15.232 -5.720 1.00 94.31 103 PRO A O 1
ATOM 811 N N . GLU A 1 104 ? -1.031 -17.349 -4.957 1.00 95.50 104 GLU A N 1
ATOM 812 C CA . GLU A 1 104 ? -2.103 -17.830 -5.835 1.00 95.50 104 GLU A CA 1
ATOM 813 C C . GLU A 1 104 ? -3.443 -17.133 -5.555 1.00 95.50 104 GLU A C 1
ATOM 815 O O . GLU A 1 104 ? -4.199 -16.863 -6.482 1.00 95.50 104 GLU A O 1
ATOM 820 N N . GLU A 1 105 ? -3.718 -16.779 -4.296 1.00 95.38 105 GLU A N 1
ATOM 821 C CA . GLU A 1 105 ? -4.963 -16.111 -3.896 1.00 95.38 105 GLU A CA 1
ATOM 822 C C . GLU A 1 105 ? -4.952 -14.607 -4.216 1.00 95.38 105 GLU A C 1
ATOM 824 O O . GLU A 1 105 ? -6.008 -13.992 -4.365 1.00 95.38 105 GLU A O 1
ATOM 829 N N . CYS A 1 106 ? -3.769 -13.996 -4.355 1.00 94.88 106 CYS A N 1
ATOM 830 C CA . CYS A 1 106 ? -3.646 -12.581 -4.714 1.00 94.88 106 CYS A CA 1
ATOM 831 C C . CYS A 1 106 ? -4.023 -12.287 -6.175 1.00 94.88 106 CYS A C 1
ATOM 833 O O . CYS A 1 106 ? -4.310 -11.129 -6.488 1.00 94.88 106 CYS A O 1
ATOM 835 N N . HIS A 1 107 ? -3.983 -13.288 -7.067 1.00 95.69 107 HIS A N 1
ATOM 836 C CA . HIS A 1 107 ? -4.198 -13.113 -8.513 1.00 95.69 107 HIS A CA 1
ATOM 837 C C . HIS A 1 107 ? -3.394 -11.936 -9.098 1.00 95.69 107 HIS A C 1
ATOM 839 O O . HIS A 1 107 ? -3.913 -11.082 -9.822 1.00 95.69 107 HIS A O 1
ATOM 845 N N . ALA A 1 108 ? -2.116 -11.862 -8.717 1.00 96.31 108 ALA A N 1
ATOM 846 C CA . ALA A 1 108 ? -1.207 -10.771 -9.066 1.00 96.31 108 ALA A CA 1
ATOM 847 C C . ALA A 1 108 ? -0.966 -10.633 -10.582 1.00 96.31 108 ALA A C 1
ATOM 849 O O . ALA A 1 108 ? -0.646 -9.551 -11.067 1.00 96.31 108 ALA A O 1
ATOM 850 N N . ASP A 1 109 ? -1.189 -11.706 -11.342 1.00 95.81 109 ASP A N 1
ATOM 851 C CA . ASP A 1 109 ? -1.156 -11.743 -12.807 1.00 95.81 109 ASP A CA 1
ATOM 852 C C . ASP A 1 109 ? -2.214 -10.838 -13.462 1.00 95.81 109 ASP A C 1
ATOM 854 O O . ASP A 1 109 ? -2.061 -10.430 -14.612 1.00 95.81 109 ASP A O 1
ATOM 858 N N . THR A 1 110 ? -3.272 -10.495 -12.724 1.00 95.38 110 THR A N 1
ATOM 859 C CA . THR A 1 110 ? -4.349 -9.611 -13.194 1.00 95.38 110 THR A CA 1
ATOM 860 C C . THR A 1 110 ? -4.117 -8.137 -12.866 1.00 95.38 110 THR A C 1
ATOM 862 O O . THR A 1 110 ? -4.917 -7.288 -13.267 1.00 95.38 110 THR A O 1
ATOM 865 N N . TRP A 1 111 ? -3.062 -7.816 -12.113 1.00 97.19 111 TRP A N 1
ATOM 866 C CA . TRP A 1 111 ? -2.802 -6.454 -11.662 1.00 97.19 111 TRP A CA 1
ATOM 867 C C . TRP A 1 111 ? -2.125 -5.660 -12.785 1.00 97.19 111 TRP A C 1
ATOM 869 O O . TRP A 1 111 ? -1.160 -6.145 -13.384 1.00 97.19 111 TRP A O 1
ATOM 879 N N . PRO A 1 112 ? -2.571 -4.427 -13.079 1.00 97.00 112 PRO A N 1
ATOM 880 C CA . PRO A 1 112 ? -1.883 -3.589 -14.050 1.00 97.00 112 PRO A CA 1
ATOM 881 C C . PRO A 1 112 ? -0.486 -3.221 -13.542 1.00 97.00 112 PRO A C 1
ATOM 883 O O . PRO A 1 112 ? -0.232 -3.179 -12.341 1.00 97.00 112 PRO A O 1
ATOM 886 N N . HIS A 1 113 ? 0.421 -2.906 -14.466 1.00 96.81 113 HIS A N 1
ATOM 887 C CA . HIS A 1 113 ? 1.769 -2.464 -14.105 1.00 96.81 113 HIS A CA 1
ATOM 888 C C . HIS A 1 113 ? 1.770 -1.099 -13.398 1.00 96.81 113 HIS A C 1
ATOM 890 O O . HIS A 1 113 ? 2.666 -0.816 -12.610 1.00 96.81 113 HIS A O 1
ATOM 896 N N . THR A 1 114 ? 0.739 -0.285 -13.641 1.00 97.12 114 THR A N 1
ATOM 897 C CA . THR A 1 114 ? 0.503 0.987 -12.958 1.00 97.12 114 THR A CA 1
ATOM 898 C C . THR A 1 114 ? -0.837 0.941 -12.238 1.00 97.12 114 THR A C 1
ATOM 900 O O . THR A 1 114 ? -1.884 0.782 -12.865 1.00 97.12 114 THR A O 1
ATOM 903 N N . LEU A 1 115 ? -0.805 1.102 -10.920 1.00 97.62 115 LEU A N 1
ATOM 904 C CA . LEU A 1 115 ? -1.967 1.180 -10.048 1.00 97.62 115 LEU A CA 1
ATOM 905 C C . LEU A 1 115 ? -2.270 2.648 -9.748 1.00 97.62 115 LEU A C 1
ATOM 907 O O . LEU A 1 115 ? -1.435 3.360 -9.195 1.00 97.62 115 LEU A O 1
ATOM 911 N N . THR A 1 116 ? -3.479 3.099 -10.072 1.00 96.56 116 THR A N 1
ATOM 912 C CA . THR A 1 116 ? -3.957 4.433 -9.691 1.00 96.56 116 THR A CA 1
ATOM 913 C C . THR A 1 116 ? -4.760 4.344 -8.402 1.00 96.56 116 THR A C 1
ATOM 915 O O . THR A 1 116 ? -5.652 3.500 -8.279 1.00 96.56 116 THR A O 1
ATOM 918 N N . ILE A 1 117 ? -4.459 5.220 -7.444 1.00 96.56 117 ILE A N 1
ATOM 919 C CA . ILE A 1 117 ? -5.145 5.227 -6.150 1.00 96.56 117 ILE A CA 1
ATOM 920 C C . ILE A 1 117 ? -6.198 6.325 -6.032 1.00 96.56 117 ILE A C 1
ATOM 922 O O . ILE A 1 117 ? -6.026 7.452 -6.497 1.00 96.56 117 ILE A O 1
ATOM 926 N N . GLU A 1 118 ? -7.256 6.011 -5.295 1.00 95.94 118 GLU A N 1
ATOM 927 C CA . GLU A 1 118 ? -8.222 6.967 -4.770 1.00 95.94 118 GLU A CA 1
ATOM 928 C C . GLU A 1 118 ? -8.233 6.895 -3.241 1.00 95.94 118 GLU A C 1
ATOM 930 O O . GLU A 1 118 ? -8.471 5.832 -2.662 1.00 95.94 118 GLU A O 1
ATOM 935 N N . LEU A 1 119 ? -8.000 8.031 -2.580 1.00 95.81 119 LEU A N 1
ATOM 936 C CA . LEU A 1 119 ? -8.071 8.126 -1.125 1.00 95.81 119 LEU A CA 1
ATOM 937 C C . LEU A 1 119 ? -9.527 8.120 -0.650 1.00 95.81 119 LEU A C 1
ATOM 939 O O . LEU A 1 119 ? -10.378 8.824 -1.192 1.00 95.81 119 LEU A O 1
ATOM 943 N N . THR A 1 120 ? -9.796 7.358 0.403 1.00 95.25 120 THR A N 1
ATOM 944 C CA . THR A 1 120 ? -11.093 7.280 1.077 1.00 95.25 120 THR A CA 1
ATOM 945 C C . THR A 1 120 ? -10.913 7.398 2.585 1.00 95.25 120 THR A C 1
ATOM 947 O O . THR A 1 120 ? -9.834 7.147 3.126 1.00 95.25 120 THR A O 1
ATOM 950 N N . ARG A 1 121 ? -11.978 7.779 3.289 1.00 95.19 121 ARG A N 1
ATOM 951 C CA . ARG A 1 121 ? -11.958 7.880 4.748 1.00 95.19 121 ARG A CA 1
ATOM 952 C C . ARG A 1 121 ? -11.782 6.495 5.368 1.00 95.19 121 ARG A C 1
ATOM 954 O O . ARG A 1 121 ? -12.498 5.558 5.018 1.00 95.19 121 ARG A O 1
ATOM 961 N N . GLY A 1 122 ? -10.837 6.387 6.293 1.00 93.88 122 GLY A N 1
ATOM 962 C CA . GLY A 1 122 ? -10.575 5.164 7.029 1.00 93.88 122 GLY A CA 1
ATOM 963 C C . GLY A 1 122 ? -11.602 4.901 8.127 1.00 93.88 122 GLY A C 1
ATOM 964 O O . GLY A 1 122 ? -12.281 5.806 8.622 1.00 93.88 122 GLY A O 1
ATOM 965 N N . VAL A 1 123 ? -11.681 3.639 8.539 1.00 94.19 123 VAL A N 1
ATOM 966 C CA . VAL A 1 123 ? -12.404 3.200 9.739 1.00 94.19 123 VAL A CA 1
ATOM 967 C C . VAL A 1 123 ? -11.416 2.740 10.814 1.00 94.19 123 VAL A C 1
ATOM 969 O O . VAL A 1 123 ? -10.269 2.431 10.491 1.00 94.19 123 VAL A O 1
ATOM 972 N N . PRO A 1 124 ? -11.821 2.663 12.095 1.00 92.56 124 PRO A N 1
ATOM 973 C CA . PRO A 1 124 ? -10.953 2.125 13.136 1.00 92.56 124 PRO A CA 1
ATOM 974 C C . PRO A 1 124 ? -10.425 0.728 12.783 1.00 92.56 124 PRO A C 1
ATOM 976 O O . PRO A 1 124 ? -11.171 -0.114 12.284 1.00 92.56 124 PRO A O 1
ATOM 979 N N . ILE A 1 125 ? -9.153 0.461 13.097 1.00 90.88 125 ILE A N 1
ATOM 980 C CA . ILE A 1 125 ? -8.453 -0.763 12.669 1.00 90.88 125 ILE A CA 1
ATOM 981 C C . ILE A 1 125 ? -9.160 -2.062 13.088 1.00 90.88 125 ILE A C 1
ATOM 983 O O . ILE A 1 125 ? -9.181 -3.013 12.318 1.00 90.88 125 ILE A O 1
ATOM 987 N N . HIS A 1 126 ? -9.795 -2.099 14.264 1.00 93.12 126 HIS A N 1
ATOM 988 C CA . HIS A 1 126 ? -10.543 -3.273 14.727 1.00 93.12 126 HIS A CA 1
ATOM 989 C C . HIS A 1 126 ? -11.792 -3.533 13.868 1.00 93.12 126 HIS A C 1
ATOM 991 O O . HIS A 1 126 ? -12.060 -4.669 13.496 1.00 93.12 126 HIS A O 1
ATOM 997 N N . VAL A 1 127 ? -12.510 -2.473 13.469 1.00 95.38 127 VAL A N 1
ATOM 998 C CA . VAL A 1 127 ? -13.650 -2.576 12.541 1.00 95.38 127 VAL A CA 1
ATOM 999 C C . VAL A 1 127 ? -13.171 -3.054 11.175 1.00 95.38 127 VAL A C 1
ATOM 1001 O O . VAL A 1 127 ? -13.831 -3.887 10.553 1.00 95.38 127 VAL A O 1
ATOM 1004 N N . LEU A 1 128 ? -12.017 -2.552 10.718 1.00 95.81 128 LEU A N 1
ATOM 1005 C CA . LEU A 1 128 ? -11.410 -2.999 9.469 1.00 95.81 128 LEU A CA 1
ATOM 1006 C C . LEU A 1 128 ? -11.057 -4.491 9.529 1.00 95.81 128 LEU A C 1
ATOM 1008 O O . LEU A 1 128 ? -11.412 -5.218 8.613 1.00 95.81 128 LEU A O 1
ATOM 1012 N N . GLN A 1 129 ? -10.424 -4.970 10.602 1.00 95.56 129 GLN A N 1
ATOM 1013 C CA . GLN A 1 129 ? -10.075 -6.388 10.778 1.00 95.56 129 GLN A CA 1
ATOM 1014 C C . GLN A 1 129 ? -11.311 -7.302 10.757 1.00 95.56 129 GLN A C 1
ATOM 1016 O O . GLN A 1 129 ? -11.334 -8.311 10.043 1.00 95.56 129 GLN A O 1
ATOM 1021 N N . ASP A 1 130 ? -12.371 -6.923 11.472 1.00 96.38 130 ASP A N 1
ATOM 1022 C CA . ASP A 1 130 ? -13.643 -7.653 11.460 1.00 96.38 130 ASP A CA 1
ATOM 1023 C C . ASP A 1 130 ? -14.298 -7.640 10.073 1.00 96.38 130 ASP A C 1
ATOM 1025 O O . ASP A 1 130 ? -14.972 -8.587 9.669 1.00 96.38 130 ASP A O 1
ATOM 1029 N N . TRP A 1 131 ? -14.160 -6.546 9.326 1.00 97.31 131 TRP A N 1
ATOM 1030 C CA . TRP A 1 131 ? -14.666 -6.457 7.960 1.00 97.31 131 TRP A CA 1
ATOM 1031 C C . TRP A 1 131 ? -13.831 -7.299 6.982 1.00 97.31 131 TRP A C 1
ATOM 1033 O O . TRP A 1 131 ? -14.407 -8.040 6.189 1.00 97.31 131 TRP A O 1
ATOM 1043 N N . LEU A 1 132 ? -12.499 -7.268 7.074 1.00 97.12 132 LEU A N 1
ATOM 1044 C CA . LEU A 1 132 ? -11.592 -8.050 6.226 1.00 97.12 132 LEU A CA 1
ATOM 1045 C C . LEU A 1 132 ? -11.806 -9.558 6.399 1.00 97.12 132 LEU A C 1
ATOM 1047 O O . LEU A 1 132 ? -11.902 -10.283 5.411 1.00 97.12 132 LEU A O 1
ATOM 1051 N N . SER A 1 133 ? -11.946 -10.020 7.644 1.00 96.56 133 SER A N 1
ATOM 1052 C CA . SER A 1 133 ? -12.178 -11.440 7.946 1.00 96.56 133 SER A CA 1
ATOM 1053 C C . SER A 1 133 ? -13.509 -11.961 7.395 1.00 96.56 133 SER A C 1
ATOM 1055 O O . SER A 1 133 ? -13.570 -13.087 6.906 1.00 96.56 133 SER A O 1
ATOM 1057 N N . ARG A 1 134 ? -14.568 -11.141 7.410 1.00 97.50 134 ARG A N 1
ATOM 1058 C CA . ARG A 1 134 ? -15.885 -11.496 6.848 1.00 97.50 134 ARG A CA 1
ATOM 1059 C C . ARG A 1 134 ? -15.906 -11.560 5.324 1.00 97.50 134 ARG A C 1
ATOM 1061 O O . ARG A 1 134 ? -16.727 -12.283 4.772 1.00 97.50 134 ARG A O 1
ATOM 1068 N N . ASN A 1 135 ? -15.035 -10.799 4.668 1.00 97.44 135 ASN A N 1
ATOM 1069 C CA . ASN A 1 135 ? -14.989 -10.682 3.213 1.00 97.44 135 ASN A CA 1
ATOM 1070 C C . ASN A 1 135 ? -13.834 -11.473 2.577 1.00 97.44 135 ASN A C 1
ATOM 1072 O O . ASN A 1 135 ? -13.576 -11.305 1.390 1.00 97.44 135 ASN A O 1
ATOM 1076 N N . SER A 1 136 ? -13.150 -12.321 3.357 1.00 94.94 136 SER A N 1
ATOM 1077 C CA . SER A 1 136 ? -12.085 -13.221 2.888 1.00 94.94 136 SER A CA 1
ATOM 1078 C C . SER A 1 136 ? -11.008 -12.517 2.055 1.00 94.94 136 SER A C 1
ATOM 1080 O O . SER A 1 136 ? -10.579 -13.028 1.026 1.00 94.94 136 SER A O 1
ATOM 1082 N N . ALA A 1 137 ? -10.587 -11.329 2.492 1.00 96.94 137 ALA A N 1
ATOM 1083 C CA . ALA A 1 137 ? -9.553 -10.577 1.797 1.00 96.94 137 ALA A CA 1
ATOM 1084 C C . ALA A 1 137 ? -8.194 -11.283 1.899 1.00 96.94 137 ALA A C 1
ATOM 1086 O O . ALA A 1 137 ? -7.766 -11.646 3.000 1.00 96.94 137 ALA A O 1
ATOM 1087 N N . THR A 1 138 ? -7.480 -11.397 0.781 1.00 96.88 138 THR A N 1
ATOM 1088 C CA . THR A 1 138 ? -6.093 -11.874 0.787 1.00 96.88 138 THR A CA 1
ATOM 1089 C C . THR A 1 138 ? -5.168 -10.714 1.125 1.00 96.88 138 THR A C 1
ATOM 1091 O O . THR A 1 138 ? -5.258 -9.645 0.522 1.00 96.88 138 THR A O 1
ATOM 1094 N N . LEU A 1 139 ? -4.280 -10.899 2.099 1.00 96.88 139 LEU A N 1
ATOM 1095 C CA . LEU A 1 139 ? -3.364 -9.847 2.531 1.00 96.88 139 LEU A CA 1
ATOM 1096 C C . LEU A 1 139 ? -2.026 -9.947 1.798 1.00 96.88 139 LEU A C 1
ATOM 1098 O O . LEU A 1 139 ? -1.449 -11.026 1.685 1.00 96.88 139 LEU A O 1
ATOM 1102 N N . CYS A 1 140 ? -1.501 -8.805 1.373 1.00 97.38 140 CYS A N 1
ATOM 1103 C CA . CYS A 1 140 ? -0.135 -8.659 0.894 1.00 97.38 140 CYS A CA 1
ATOM 1104 C C . CYS A 1 140 ? 0.568 -7.499 1.609 1.00 97.38 140 CYS A C 1
ATOM 1106 O O . CYS A 1 140 ? -0.056 -6.549 2.087 1.00 97.38 140 CYS A O 1
ATOM 1108 N N . SER A 1 141 ? 1.890 -7.587 1.692 1.00 97.00 141 SER A N 1
ATOM 1109 C CA . SER A 1 141 ? 2.753 -6.500 2.149 1.00 97.00 141 SER A CA 1
ATOM 1110 C C . SER A 1 141 ? 3.301 -5.770 0.933 1.00 97.00 141 SER A C 1
ATOM 1112 O O . SER A 1 141 ? 3.723 -6.426 -0.020 1.00 97.00 141 SER A O 1
ATOM 1114 N N . LEU A 1 142 ? 3.306 -4.440 0.954 1.00 97.81 142 LEU A N 1
ATOM 1115 C CA . LEU A 1 142 ? 3.917 -3.633 -0.096 1.00 97.81 142 LEU A CA 1
ATOM 1116 C C . LEU A 1 142 ? 5.118 -2.892 0.479 1.00 97.81 142 LEU A C 1
ATOM 1118 O O . LEU A 1 142 ? 5.010 -2.212 1.498 1.00 97.81 142 LEU A O 1
ATOM 1122 N N . SER A 1 143 ? 6.257 -3.007 -0.188 1.00 97.00 143 SER A N 1
ATOM 1123 C CA . SER A 1 143 ? 7.493 -2.316 0.170 1.00 97.00 143 SER A CA 1
ATOM 1124 C C . SER A 1 143 ? 8.031 -1.533 -1.031 1.00 97.00 143 SER A C 1
ATOM 1126 O O . SER A 1 143 ? 7.687 -1.843 -2.173 1.00 97.00 143 SER A O 1
ATOM 1128 N N . PRO A 1 144 ? 8.854 -0.493 -0.816 1.00 97.31 144 PRO A N 1
ATOM 1129 C CA . PRO A 1 144 ? 9.487 0.211 -1.923 1.00 97.31 144 PRO A CA 1
ATOM 1130 C C . PRO A 1 144 ? 10.422 -0.742 -2.674 1.00 97.31 144 PRO A C 1
ATOM 1132 O O . PRO A 1 144 ? 11.302 -1.365 -2.075 1.00 97.31 144 PRO A O 1
ATOM 1135 N N . ALA A 1 145 ? 10.235 -0.843 -3.988 1.00 95.69 145 ALA A N 1
ATOM 1136 C CA . ALA A 1 145 ? 11.109 -1.624 -4.849 1.00 95.69 145 ALA A CA 1
ATOM 1137 C C . ALA A 1 145 ? 12.484 -0.951 -4.989 1.00 95.69 145 ALA A C 1
ATOM 1139 O O . ALA A 1 145 ? 12.625 0.278 -4.921 1.00 95.69 145 ALA A O 1
ATOM 1140 N N . LEU A 1 146 ? 13.514 -1.772 -5.191 1.00 91.75 146 LEU A N 1
ATOM 1141 C CA . LEU A 1 146 ? 14.874 -1.300 -5.426 1.00 91.75 146 LEU A CA 1
ATOM 1142 C C . LEU A 1 146 ? 15.019 -0.888 -6.890 1.00 91.75 146 LEU A C 1
ATOM 1144 O O . LEU A 1 146 ? 15.173 -1.739 -7.759 1.00 91.75 146 LEU A O 1
ATOM 1148 N N . VAL A 1 147 ? 15.026 0.417 -7.143 1.00 90.12 147 VAL A N 1
ATOM 1149 C CA . VAL A 1 147 ? 15.319 0.965 -8.470 1.00 90.12 147 VAL A CA 1
ATOM 1150 C C . VAL A 1 147 ? 16.828 0.870 -8.710 1.00 90.12 147 VAL A C 1
ATOM 1152 O O . VAL A 1 147 ? 17.622 1.403 -7.929 1.00 90.12 147 VAL A O 1
ATOM 1155 N N . ASP A 1 148 ? 17.242 0.163 -9.762 1.00 86.00 148 ASP A N 1
ATOM 1156 C CA . ASP A 1 148 ? 18.641 0.159 -10.188 1.00 86.00 148 ASP A CA 1
ATOM 1157 C C . ASP A 1 148 ? 19.017 1.556 -10.704 1.00 86.00 148 ASP A C 1
ATOM 1159 O O . ASP A 1 148 ? 18.380 2.084 -11.606 1.00 86.00 148 ASP A O 1
ATOM 1163 N N . GLN A 1 149 ? 20.054 2.162 -10.115 1.00 79.56 149 GLN A N 1
ATOM 1164 C CA . GLN A 1 149 ? 20.527 3.503 -10.492 1.00 79.56 149 GLN A CA 1
ATOM 1165 C C . GLN A 1 149 ? 21.177 3.550 -11.880 1.00 79.56 149 GLN A C 1
ATOM 1167 O O . GLN A 1 149 ? 21.370 4.631 -12.425 1.00 79.56 149 GLN A O 1
ATOM 1172 N N . ASP A 1 150 ? 21.562 2.390 -12.414 1.00 73.25 150 ASP A N 1
ATOM 1173 C CA . ASP A 1 150 ? 22.484 2.307 -13.544 1.00 73.25 150 ASP A CA 1
ATOM 1174 C C . ASP A 1 150 ? 21.809 2.458 -14.912 1.00 73.25 150 ASP A C 1
ATOM 1176 O O . ASP A 1 150 ? 22.515 2.663 -15.895 1.00 73.25 150 ASP A O 1
ATOM 1180 N N . GLU A 1 151 ? 20.477 2.412 -15.012 1.00 56.84 151 GLU A N 1
ATOM 1181 C CA . GLU A 1 151 ? 19.798 2.551 -16.301 1.00 56.84 151 GLU A CA 1
ATOM 1182 C C . GLU A 1 151 ? 18.535 3.403 -16.195 1.00 56.84 151 GLU A C 1
ATOM 1184 O O . GLU A 1 151 ? 17.775 3.320 -15.229 1.00 56.84 151 GLU A O 1
ATOM 1189 N N . ASP A 1 152 ? 18.332 4.222 -17.227 1.00 67.69 152 ASP A N 1
ATOM 1190 C CA . ASP A 1 152 ? 17.113 4.956 -17.552 1.00 67.69 152 ASP A CA 1
ATOM 1191 C C . ASP A 1 152 ? 15.955 3.959 -17.709 1.00 67.69 152 ASP A C 1
ATOM 1193 O O . ASP A 1 152 ? 15.573 3.560 -18.806 1.00 67.69 152 ASP A O 1
ATOM 1197 N N . SER A 1 153 ? 15.453 3.465 -16.577 1.00 67.00 153 SER A N 1
ATOM 1198 C CA . SER A 1 153 ? 14.529 2.330 -16.483 1.00 67.00 153 SER A CA 1
ATOM 1199 C C . SER A 1 153 ? 13.170 2.596 -17.138 1.00 67.00 153 SER A C 1
ATOM 1201 O O . SER A 1 153 ? 12.290 1.741 -17.103 1.00 67.00 153 SER A O 1
ATOM 1203 N N . GLY A 1 154 ? 12.964 3.778 -17.730 1.00 80.06 154 GLY A N 1
ATOM 1204 C CA . GLY A 1 154 ? 11.741 4.167 -18.428 1.00 80.06 154 GLY A CA 1
ATOM 1205 C C . GLY A 1 154 ? 10.527 4.341 -17.510 1.00 80.06 154 GLY A C 1
ATOM 1206 O O . GLY A 1 154 ? 9.505 4.859 -17.949 1.00 80.06 154 GLY A O 1
ATOM 1207 N N . VAL A 1 155 ? 10.631 3.958 -16.232 1.00 82.62 155 VAL A N 1
ATOM 1208 C CA . VAL A 1 155 ? 9.546 4.058 -15.244 1.00 82.62 155 VAL A CA 1
ATOM 1209 C C . VAL A 1 155 ? 9.348 5.506 -14.769 1.00 82.62 155 VAL A C 1
ATOM 1211 O O . VAL A 1 155 ? 8.294 5.856 -14.244 1.00 82.62 155 VAL A O 1
ATOM 1214 N N . GLY A 1 156 ? 10.342 6.380 -14.971 1.00 88.19 156 GLY A N 1
ATOM 1215 C CA . GLY A 1 156 ? 10.250 7.800 -14.612 1.00 88.19 156 GLY A CA 1
ATOM 1216 C C . GLY A 1 156 ? 10.172 8.059 -13.102 1.00 88.19 156 GLY A C 1
ATOM 1217 O O . GLY A 1 156 ? 9.695 9.113 -12.688 1.00 88.19 156 GLY A O 1
ATOM 1218 N N . VAL A 1 157 ? 10.612 7.104 -12.276 1.00 91.31 157 VAL A N 1
ATOM 1219 C CA . VAL A 1 157 ? 10.708 7.253 -10.818 1.00 91.31 157 VAL A CA 1
ATOM 1220 C C . VAL A 1 157 ? 12.169 7.431 -10.435 1.00 91.31 157 VAL A C 1
ATOM 1222 O O . VAL A 1 157 ? 12.997 6.565 -10.705 1.00 91.31 157 VAL A O 1
ATOM 1225 N N . ASP A 1 158 ? 12.479 8.538 -9.764 1.00 92.25 158 ASP A N 1
ATOM 1226 C CA . ASP A 1 158 ? 13.803 8.758 -9.187 1.00 92.25 158 ASP A CA 1
ATOM 1227 C C . ASP A 1 158 ? 14.048 7.762 -8.039 1.00 92.25 158 ASP A C 1
ATOM 1229 O O . ASP A 1 158 ? 13.312 7.727 -7.045 1.00 92.25 158 ASP A O 1
ATOM 1233 N N . ALA A 1 159 ? 15.108 6.960 -8.171 1.00 92.56 159 ALA A N 1
ATOM 1234 C CA . ALA A 1 159 ? 15.536 5.971 -7.187 1.00 92.56 159 ALA A CA 1
ATOM 1235 C C . ALA A 1 159 ? 15.745 6.575 -5.787 1.00 92.56 159 ALA A C 1
ATOM 1237 O O . ALA A 1 159 ? 15.458 5.915 -4.784 1.00 92.56 159 ALA A O 1
ATOM 1238 N N . ALA A 1 160 ? 16.221 7.823 -5.705 1.00 93.50 160 ALA A N 1
ATOM 1239 C CA . ALA A 1 160 ? 16.429 8.516 -4.436 1.00 93.50 160 ALA A CA 1
ATOM 1240 C C . ALA A 1 160 ? 15.104 8.955 -3.792 1.00 93.50 160 ALA A C 1
ATOM 1242 O O . ALA A 1 160 ? 14.978 8.941 -2.565 1.00 93.50 160 ALA A O 1
ATOM 1243 N N . MET A 1 161 ? 14.106 9.302 -4.609 1.00 94.56 161 MET A N 1
ATOM 1244 C CA . MET A 1 161 ? 12.803 9.774 -4.135 1.00 94.56 161 MET A CA 1
ATOM 1245 C C . MET A 1 161 ? 11.822 8.642 -3.844 1.00 94.56 161 MET A C 1
ATOM 1247 O O . MET A 1 161 ? 10.944 8.820 -3.003 1.00 94.56 161 MET A O 1
ATOM 1251 N N . ASN A 1 162 ? 11.981 7.462 -4.453 1.00 95.38 162 ASN A N 1
ATOM 1252 C CA . ASN A 1 162 ? 11.081 6.326 -4.235 1.00 95.38 162 ASN A CA 1
ATOM 1253 C C . ASN A 1 162 ? 10.832 5.991 -2.741 1.00 95.38 162 ASN A C 1
ATOM 1255 O O . ASN A 1 162 ? 9.674 5.998 -2.310 1.00 95.38 162 ASN A O 1
ATOM 1259 N N . PRO A 1 163 ? 11.864 5.765 -1.896 1.00 96.00 163 PRO A N 1
ATOM 1260 C CA . PRO A 1 163 ? 11.646 5.469 -0.476 1.00 96.00 163 PRO A CA 1
ATOM 1261 C C . PRO A 1 163 ? 11.071 6.660 0.312 1.00 96.00 163 PRO A C 1
ATOM 1263 O O . PRO A 1 163 ? 10.350 6.460 1.297 1.00 96.00 163 PRO A O 1
ATOM 1266 N N . VAL A 1 164 ? 11.364 7.895 -0.113 1.00 95.62 164 VAL A N 1
ATOM 1267 C CA . VAL A 1 164 ? 10.836 9.123 0.503 1.00 95.62 164 VAL A CA 1
ATOM 1268 C C . VAL A 1 164 ? 9.336 9.239 0.231 1.00 95.62 164 VAL A C 1
ATOM 1270 O O . VAL A 1 164 ? 8.559 9.400 1.175 1.00 95.62 164 VAL A O 1
ATOM 1273 N N . ASN A 1 165 ? 8.923 9.058 -1.026 1.00 95.62 165 ASN A N 1
ATOM 1274 C CA . ASN A 1 165 ? 7.525 9.065 -1.455 1.00 95.62 165 ASN A CA 1
ATOM 1275 C C . ASN A 1 165 ? 6.724 7.964 -0.754 1.00 95.62 165 ASN A C 1
ATOM 1277 O O . ASN A 1 165 ? 5.647 8.234 -0.222 1.00 95.62 165 ASN A O 1
ATOM 1281 N N . TYR A 1 166 ? 7.275 6.749 -0.675 1.00 97.12 166 TYR A N 1
ATOM 1282 C CA . TYR A 1 166 ? 6.658 5.635 0.048 1.00 97.12 166 TYR A CA 1
ATOM 1283 C C . TYR A 1 166 ? 6.423 5.966 1.533 1.00 97.12 166 TYR A C 1
ATOM 1285 O O . TYR A 1 166 ? 5.319 5.783 2.052 1.00 97.12 166 TYR A O 1
ATOM 1293 N N . THR A 1 167 ? 7.437 6.502 2.221 1.00 96.38 167 THR A N 1
ATOM 1294 C CA . THR A 1 167 ? 7.334 6.847 3.651 1.00 96.38 167 THR A CA 1
ATOM 1295 C C . THR A 1 167 ? 6.333 7.980 3.881 1.00 96.38 167 THR A C 1
ATOM 1297 O O . THR A 1 167 ? 5.502 7.905 4.788 1.00 96.38 167 THR A O 1
ATOM 1300 N N . MET A 1 168 ? 6.375 9.018 3.041 1.00 95.25 168 MET A N 1
ATOM 1301 C CA . MET A 1 168 ? 5.425 10.131 3.088 1.00 95.25 168 MET A CA 1
ATOM 1302 C C . MET A 1 168 ? 3.987 9.639 2.901 1.00 95.25 168 MET A C 1
ATOM 1304 O O . MET A 1 168 ? 3.099 10.054 3.646 1.00 95.25 168 MET A O 1
ATOM 1308 N N . PHE A 1 169 ? 3.767 8.726 1.956 1.00 96.06 169 PHE A N 1
ATOM 1309 C CA . PHE A 1 169 ? 2.460 8.144 1.684 1.00 96.06 169 PHE A CA 1
ATOM 1310 C C . PHE A 1 169 ? 1.938 7.293 2.849 1.00 96.06 169 PHE A C 1
ATOM 1312 O O . PHE A 1 169 ? 0.809 7.489 3.300 1.00 96.06 169 PHE A O 1
ATOM 1319 N N . CYS A 1 170 ? 2.769 6.412 3.414 1.00 96.56 170 CYS A N 1
ATOM 1320 C CA . CYS A 1 170 ? 2.387 5.613 4.582 1.00 96.56 170 CYS A CA 1
ATOM 1321 C C . CYS A 1 170 ? 2.022 6.488 5.788 1.00 96.56 170 CYS A C 1
ATOM 1323 O O . CYS A 1 170 ? 1.083 6.169 6.528 1.00 96.56 170 CYS A O 1
ATOM 1325 N N . ARG A 1 171 ? 2.751 7.592 5.983 1.00 95.38 171 ARG A N 1
ATOM 1326 C CA . ARG A 1 171 ? 2.479 8.563 7.042 1.00 95.38 171 ARG A CA 1
ATOM 1327 C C . ARG A 1 171 ? 1.179 9.324 6.786 1.00 95.38 171 ARG A C 1
ATOM 1329 O O . ARG A 1 171 ? 0.380 9.441 7.706 1.00 95.38 171 ARG A O 1
ATOM 1336 N N . LEU A 1 172 ? 0.932 9.762 5.550 1.00 94.69 172 LEU A N 1
ATOM 1337 C CA . LEU A 1 172 ? -0.313 10.428 5.155 1.00 94.69 172 LEU A CA 1
ATOM 1338 C C . LEU A 1 172 ? -1.545 9.572 5.477 1.00 94.69 172 LEU A C 1
ATOM 1340 O O . LEU A 1 172 ? -2.477 10.067 6.113 1.00 94.69 172 LEU A O 1
ATOM 1344 N N . LEU A 1 173 ? -1.537 8.295 5.072 1.00 95.88 173 LEU A N 1
ATOM 1345 C CA . LEU A 1 173 ? -2.648 7.375 5.340 1.00 95.88 173 LEU A CA 1
ATOM 1346 C C . LEU A 1 173 ? -2.908 7.224 6.845 1.00 95.88 173 LEU A C 1
ATOM 1348 O O . LEU A 1 173 ? -4.055 7.245 7.286 1.00 95.88 173 LEU A O 1
ATOM 1352 N N . MET A 1 174 ? -1.846 7.118 7.645 1.00 94.00 174 MET A N 1
ATOM 1353 C CA . MET A 1 174 ? -1.960 6.956 9.093 1.00 94.00 174 MET A CA 1
ATOM 1354 C C . MET A 1 174 ? -2.427 8.242 9.794 1.00 94.00 174 MET A C 1
ATOM 1356 O O . MET A 1 174 ? -3.373 8.204 10.578 1.00 94.00 174 MET A O 1
ATOM 1360 N N . GLU A 1 175 ? -1.781 9.379 9.520 1.00 93.44 175 GLU A N 1
ATOM 1361 C CA . GLU A 1 175 ? -2.039 10.659 10.199 1.00 93.44 175 GLU A CA 1
ATOM 1362 C C . GLU A 1 175 ? -3.437 11.202 9.903 1.00 93.44 175 GLU A C 1
ATOM 1364 O O . GLU A 1 175 ? -4.085 11.752 10.793 1.00 93.44 175 GLU A O 1
ATOM 1369 N N . GLN A 1 176 ? -3.920 11.025 8.671 1.00 93.94 176 GLN A N 1
ATOM 1370 C CA . GLN A 1 176 ? -5.256 11.472 8.278 1.00 93.94 176 GLN A CA 1
ATOM 1371 C C . GLN A 1 176 ? -6.330 10.390 8.441 1.00 93.94 176 GLN A C 1
ATOM 1373 O O . GLN A 1 176 ? -7.492 10.636 8.113 1.00 93.94 176 GLN A O 1
ATOM 1378 N N . ASN A 1 177 ? -5.967 9.210 8.961 1.00 93.62 177 ASN A N 1
ATOM 1379 C CA . ASN A 1 177 ? -6.845 8.044 9.054 1.00 93.62 177 ASN A CA 1
ATOM 1380 C C . ASN A 1 177 ? -7.576 7.788 7.720 1.00 93.62 177 ASN A C 1
ATOM 1382 O O . ASN A 1 177 ? -8.807 7.741 7.656 1.00 93.62 177 ASN A O 1
ATOM 1386 N N . LEU A 1 178 ? -6.797 7.703 6.642 1.00 95.62 178 LEU A N 1
ATOM 1387 C CA . LEU A 1 178 ? -7.256 7.446 5.281 1.00 95.62 178 LEU A CA 1
ATOM 1388 C C . LEU A 1 178 ? -6.865 6.036 4.857 1.00 95.62 178 LEU A C 1
ATOM 1390 O O . LEU A 1 178 ? -5.840 5.497 5.275 1.00 95.62 178 LEU A O 1
ATOM 1394 N N . PHE A 1 179 ? -7.657 5.475 3.956 1.00 97.19 179 PHE A N 1
ATOM 1395 C CA . PHE A 1 179 ? -7.270 4.318 3.162 1.00 97.19 179 PHE A CA 1
ATOM 1396 C C . PHE A 1 179 ? -7.095 4.741 1.710 1.00 97.19 179 PHE A C 1
ATOM 1398 O O . PHE A 1 179 ? -7.666 5.739 1.270 1.00 97.19 179 PHE A O 1
ATOM 1405 N N . ALA A 1 180 ? -6.329 3.970 0.954 1.00 97.44 180 ALA A N 1
ATOM 1406 C CA . ALA A 1 180 ? -6.249 4.114 -0.489 1.00 97.44 180 ALA A CA 1
ATOM 1407 C C . ALA A 1 180 ? -6.946 2.923 -1.145 1.00 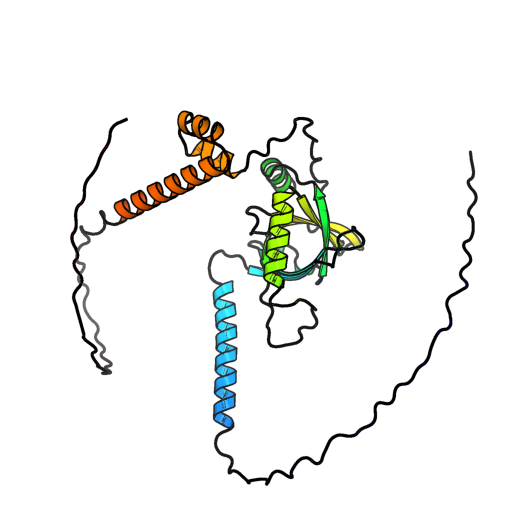97.44 180 ALA A C 1
ATOM 1409 O O . ALA A 1 180 ? -6.715 1.776 -0.784 1.00 97.44 180 ALA A O 1
ATOM 1410 N N . THR A 1 181 ? -7.826 3.193 -2.098 1.00 97.75 181 THR A N 1
ATOM 1411 C CA . THR A 1 181 ? -8.481 2.167 -2.911 1.00 97.75 181 THR A CA 1
ATOM 1412 C C . THR A 1 181 ? -7.867 2.166 -4.296 1.00 97.75 181 THR A C 1
ATOM 1414 O O . THR A 1 181 ? -7.652 3.230 -4.872 1.00 97.75 181 THR A O 1
ATOM 1417 N N . VAL A 1 182 ? -7.576 0.982 -4.819 1.00 97.81 182 VAL A N 1
ATOM 1418 C CA . VAL A 1 182 ? -7.089 0.784 -6.184 1.00 97.81 182 VAL A CA 1
ATOM 1419 C C . VAL A 1 182 ? -8.207 0.156 -6.997 1.00 97.81 182 VAL A C 1
ATOM 1421 O O . VAL A 1 182 ? -8.881 -0.757 -6.511 1.00 97.81 182 VAL A O 1
ATOM 1424 N N . SER A 1 183 ? -8.392 0.639 -8.222 1.00 96.44 183 SER A N 1
ATOM 1425 C CA . SER A 1 183 ? -9.353 0.077 -9.171 1.00 96.44 183 SER A CA 1
ATOM 1426 C C . SER A 1 183 ? -8.662 -0.245 -10.485 1.00 96.44 183 SER A C 1
ATOM 1428 O O . SER A 1 183 ? -7.759 0.479 -10.904 1.00 96.44 183 SER A O 1
ATOM 1430 N N . TRP A 1 184 ? -9.095 -1.316 -11.140 1.00 96.00 184 TRP A N 1
ATOM 1431 C CA . TRP A 1 184 ? -8.749 -1.596 -12.530 1.00 96.00 184 TRP A CA 1
ATOM 1432 C C . TRP A 1 184 ? -9.840 -2.438 -13.193 1.00 96.00 184 TRP A C 1
ATOM 1434 O O . TRP A 1 184 ? -10.760 -2.942 -12.539 1.00 96.00 184 TRP A O 1
ATOM 1444 N N . VAL A 1 185 ? -9.748 -2.573 -14.517 1.00 95.56 185 VAL A N 1
ATOM 1445 C CA . VAL A 1 185 ? -10.642 -3.426 -15.304 1.00 95.56 185 VAL A CA 1
ATOM 1446 C C . VAL A 1 185 ? -10.288 -4.886 -15.046 1.00 95.56 185 VAL A C 1
ATOM 1448 O O . VAL A 1 185 ? -9.215 -5.352 -15.420 1.00 95.56 185 VAL A O 1
ATOM 1451 N N . THR A 1 186 ? -11.194 -5.609 -14.396 1.00 91.06 186 THR A N 1
ATOM 1452 C CA . THR A 1 186 ? -11.038 -7.043 -14.118 1.00 91.06 186 THR A CA 1
ATOM 1453 C C . THR A 1 186 ? -11.084 -7.869 -15.413 1.00 91.06 186 THR A C 1
ATOM 1455 O O . THR A 1 186 ? -11.581 -7.382 -16.432 1.00 91.06 186 THR A O 1
ATOM 1458 N N . PRO A 1 187 ? -10.668 -9.152 -15.400 1.00 88.12 187 PRO A N 1
ATOM 1459 C CA . PRO A 1 187 ? -10.813 -10.047 -16.557 1.00 88.12 187 PRO A CA 1
ATOM 1460 C C . PRO A 1 187 ? -12.253 -10.183 -17.088 1.00 88.12 187 PRO A C 1
ATOM 1462 O O . PRO A 1 187 ? -12.457 -10.608 -18.222 1.00 88.12 187 PRO A O 1
ATOM 1465 N N . PHE A 1 188 ? -13.258 -9.794 -16.296 1.00 90.38 188 PHE A N 1
ATOM 1466 C CA . PHE A 1 188 ? -14.666 -9.743 -16.700 1.00 90.38 188 PHE A CA 1
ATOM 1467 C C . PHE A 1 188 ? -15.040 -8.473 -17.484 1.00 90.38 188 PHE A C 1
ATOM 1469 O O . PHE A 1 188 ? -16.200 -8.302 -17.853 1.00 90.38 188 PHE A O 1
ATOM 1476 N N . GLY A 1 189 ? -14.088 -7.567 -17.723 1.00 93.44 189 GLY A N 1
ATOM 1477 C CA . GLY A 1 189 ? -14.306 -6.306 -18.433 1.00 93.44 189 GLY A CA 1
ATOM 1478 C C . GLY A 1 189 ? -14.992 -5.222 -17.598 1.00 93.44 189 GLY A C 1
ATOM 1479 O O . GLY A 1 189 ? -15.345 -4.177 -18.137 1.00 93.44 189 GLY A O 1
ATOM 1480 N N . VAL A 1 190 ? -15.184 -5.450 -16.296 1.00 95.06 190 VAL A N 1
ATOM 1481 C CA . VAL A 1 190 ? -15.788 -4.481 -15.373 1.00 95.06 190 VAL A CA 1
ATOM 1482 C C . VAL A 1 190 ? -14.688 -3.834 -14.544 1.00 95.06 190 VAL A C 1
ATOM 1484 O O . VAL A 1 190 ? -13.885 -4.531 -13.917 1.00 95.06 190 VAL A O 1
ATOM 1487 N N . GLU A 1 191 ? -14.657 -2.503 -14.540 1.00 95.44 191 GLU A N 1
ATOM 1488 C CA . GLU A 1 191 ? -13.829 -1.734 -13.618 1.00 95.44 191 GLU A CA 1
ATOM 1489 C C . GLU A 1 191 ? -14.403 -1.847 -12.207 1.00 95.44 191 GLU A C 1
ATOM 1491 O O . GLU A 1 191 ? -15.576 -1.552 -11.967 1.00 95.44 191 GLU A O 1
ATOM 1496 N N . SER A 1 192 ? -13.584 -2.308 -11.268 1.00 96.12 192 SER A N 1
ATOM 1497 C CA . SER A 1 192 ? -13.990 -2.449 -9.873 1.00 96.12 192 SER A CA 1
ATOM 1498 C C . SER A 1 192 ? -12.841 -2.078 -8.948 1.00 96.12 192 SER A C 1
ATOM 1500 O O . SER A 1 192 ? -11.674 -2.196 -9.323 1.00 96.12 192 SER A O 1
ATOM 1502 N N . LYS A 1 193 ? -13.175 -1.629 -7.734 1.00 97.19 193 LYS A N 1
ATOM 1503 C CA . LYS A 1 193 ? -12.201 -1.486 -6.647 1.00 97.19 193 LYS A CA 1
ATOM 1504 C C . LYS A 1 193 ? -11.750 -2.884 -6.258 1.00 97.19 193 LYS A C 1
ATOM 1506 O O . LYS A 1 193 ? -12.603 -3.724 -6.020 1.00 97.19 193 LYS A O 1
ATOM 1511 N N . THR A 1 194 ? -10.459 -3.146 -6.195 1.00 97.19 194 THR A N 1
ATOM 1512 C CA . THR A 1 194 ? -9.909 -4.508 -6.050 1.00 97.19 194 THR A CA 1
ATOM 1513 C C . THR A 1 194 ? -8.859 -4.592 -4.954 1.00 97.19 194 THR A C 1
ATOM 1515 O O . THR A 1 194 ? -8.691 -5.659 -4.374 1.00 97.19 194 THR A O 1
ATOM 1518 N N . ILE A 1 195 ? -8.179 -3.492 -4.615 1.00 97.88 195 ILE A N 1
ATOM 1519 C CA . ILE A 1 195 ? -7.245 -3.449 -3.481 1.00 97.88 195 ILE A CA 1
ATOM 1520 C C . ILE A 1 195 ? -7.616 -2.311 -2.540 1.00 97.88 195 ILE A C 1
ATOM 1522 O O . ILE A 1 195 ? -7.843 -1.178 -2.968 1.00 97.88 195 ILE A O 1
ATOM 1526 N N . LEU A 1 196 ? -7.607 -2.613 -1.245 1.00 98.31 196 LEU A N 1
ATOM 1527 C CA . LEU A 1 196 ? -7.612 -1.637 -0.167 1.00 98.31 196 LEU A CA 1
ATOM 1528 C C . LEU A 1 196 ? -6.222 -1.574 0.471 1.00 98.31 196 LEU A C 1
ATOM 1530 O O . LEU A 1 196 ? -5.769 -2.538 1.080 1.00 98.31 196 LEU A O 1
ATOM 1534 N N . LEU A 1 197 ? -5.562 -0.431 0.355 1.00 98.25 197 LEU A N 1
ATOM 1535 C CA . LEU A 1 197 ? -4.263 -0.140 0.943 1.00 98.25 197 LEU A CA 1
ATOM 1536 C C . LEU A 1 197 ? -4.436 0.653 2.242 1.00 98.25 197 LEU A C 1
ATOM 1538 O O . LEU A 1 197 ? -5.151 1.661 2.282 1.00 98.25 197 LEU A O 1
ATOM 1542 N N . PHE A 1 198 ? -3.749 0.229 3.296 1.00 97.69 198 PHE A N 1
ATOM 1543 C CA . PHE A 1 198 ? -3.739 0.919 4.584 1.00 97.69 198 PHE A CA 1
ATOM 1544 C C . PHE A 1 198 ? -2.378 0.796 5.275 1.00 97.69 198 PHE A C 1
ATOM 1546 O O . PHE A 1 198 ? -1.616 -0.144 5.051 1.00 97.69 198 PHE A O 1
ATOM 1553 N N . SER A 1 199 ? -2.069 1.780 6.118 1.00 96.69 199 SER A N 1
ATOM 1554 C CA . SER A 1 199 ? -0.815 1.859 6.870 1.00 96.69 199 SER A CA 1
ATOM 1555 C C . SER A 1 199 ? -1.041 1.445 8.322 1.00 96.69 199 SER A C 1
ATOM 1557 O O . SER A 1 199 ? -1.977 1.930 8.958 1.00 96.69 199 SER A O 1
ATOM 1559 N N . ILE A 1 200 ? -0.198 0.554 8.854 1.00 89.69 200 ILE A N 1
ATOM 1560 C CA . ILE A 1 200 ? -0.319 0.071 10.247 1.00 89.69 200 ILE A CA 1
ATOM 1561 C C . ILE A 1 200 ? 0.568 0.887 11.195 1.00 89.69 200 ILE A C 1
ATOM 1563 O O . ILE A 1 200 ? 0.137 1.279 12.277 1.00 89.69 200 ILE A O 1
ATOM 1567 N N . THR A 1 201 ? 1.815 1.145 10.795 1.00 87.75 201 THR A N 1
ATOM 1568 C CA . THR A 1 201 ? 2.850 1.775 11.639 1.00 87.75 201 THR A CA 1
ATOM 1569 C C . THR A 1 201 ? 3.354 3.108 11.088 1.00 87.75 201 THR A C 1
ATOM 1571 O O . THR A 1 201 ? 4.358 3.625 11.573 1.00 87.75 201 THR A O 1
ATOM 1574 N N . GLY A 1 202 ? 2.737 3.637 10.026 1.00 88.81 202 GLY A N 1
ATOM 1575 C CA . GLY A 1 202 ? 3.244 4.813 9.308 1.00 88.81 202 GLY A CA 1
ATOM 1576 C C . GLY A 1 202 ? 4.438 4.509 8.397 1.00 88.81 202 GLY A C 1
ATOM 1577 O O . GLY A 1 202 ? 4.877 5.380 7.657 1.00 88.81 202 GLY A O 1
ATOM 1578 N N . THR A 1 203 ? 4.946 3.275 8.428 1.00 90.44 203 THR A N 1
ATOM 1579 C CA . THR A 1 203 ? 6.108 2.807 7.654 1.00 90.44 203 THR A CA 1
ATOM 1580 C C . THR A 1 203 ? 5.846 1.509 6.892 1.00 90.44 203 THR A C 1
ATOM 1582 O O . THR A 1 203 ? 6.576 1.185 5.959 1.00 90.44 203 THR A O 1
ATOM 1585 N N . ALA A 1 204 ? 4.816 0.756 7.279 1.00 93.06 204 ALA A N 1
ATOM 1586 C CA . ALA A 1 204 ? 4.425 -0.490 6.638 1.00 93.06 204 ALA A CA 1
ATOM 1587 C C . ALA A 1 204 ? 3.083 -0.312 5.927 1.00 93.06 204 ALA A C 1
ATOM 1589 O O . ALA A 1 204 ? 2.086 0.032 6.574 1.00 93.06 204 ALA A O 1
ATOM 1590 N N . LEU A 1 205 ? 3.077 -0.569 4.618 1.00 97.38 205 LEU A N 1
ATOM 1591 C CA . LEU A 1 205 ? 1.890 -0.564 3.778 1.00 97.38 205 LEU A CA 1
ATOM 1592 C C . LEU A 1 205 ? 1.380 -1.996 3.598 1.00 97.38 205 LEU A C 1
ATOM 1594 O O . LEU A 1 205 ? 2.121 -2.889 3.185 1.00 97.38 205 LEU A O 1
ATOM 1598 N N . VAL A 1 206 ? 0.105 -2.209 3.903 1.00 97.75 206 VAL A N 1
ATOM 1599 C CA . VAL A 1 206 ? -0.573 -3.496 3.728 1.00 97.75 206 VAL A CA 1
ATOM 1600 C C . VAL A 1 206 ? -1.687 -3.328 2.708 1.00 97.75 206 VAL A C 1
ATOM 1602 O O . VAL A 1 206 ? -2.423 -2.341 2.741 1.00 97.75 206 VAL A O 1
ATOM 1605 N N . GLY A 1 207 ? -1.798 -4.294 1.802 1.00 97.94 207 GLY A N 1
ATOM 1606 C CA . GLY A 1 207 ? -2.878 -4.396 0.835 1.00 97.94 207 GLY A CA 1
ATOM 1607 C C . GLY A 1 207 ? -3.814 -5.544 1.181 1.00 97.94 207 GLY A C 1
ATOM 1608 O O . GLY A 1 207 ? -3.373 -6.660 1.434 1.00 97.94 207 GLY A O 1
ATOM 1609 N N . ALA A 1 208 ? -5.111 -5.268 1.181 1.00 98.25 208 ALA A N 1
ATOM 1610 C CA . ALA A 1 208 ? -6.163 -6.270 1.189 1.00 98.25 208 ALA A CA 1
ATOM 1611 C C . ALA A 1 208 ? -6.732 -6.398 -0.226 1.00 98.25 208 ALA A C 1
ATOM 1613 O O . ALA A 1 208 ? -7.262 -5.430 -0.774 1.00 98.25 208 ALA A O 1
ATOM 1614 N N . VAL A 1 209 ? -6.587 -7.581 -0.811 1.00 97.94 209 VAL A N 1
ATOM 1615 C CA . VAL A 1 209 ? -6.870 -7.878 -2.215 1.00 97.94 209 VAL A CA 1
ATOM 1616 C C . VAL A 1 209 ? -8.199 -8.619 -2.331 1.00 97.94 209 VAL A C 1
ATOM 1618 O O . VAL A 1 209 ? -8.458 -9.581 -1.606 1.00 97.94 209 VAL A O 1
ATOM 1621 N N . PHE A 1 210 ? -9.020 -8.170 -3.275 1.00 97.25 210 PHE A N 1
ATOM 1622 C CA . PHE A 1 210 ? -10.334 -8.700 -3.609 1.00 97.25 210 PHE A CA 1
ATOM 1623 C C . PHE A 1 210 ? -10.387 -8.984 -5.118 1.00 97.25 210 PHE A C 1
ATOM 1625 O O . PHE A 1 210 ? -10.781 -8.110 -5.897 1.00 97.25 210 PHE A O 1
ATOM 1632 N N . PRO A 1 211 ? -9.992 -10.189 -5.565 1.00 92.31 211 PRO A N 1
ATOM 1633 C CA . PRO A 1 211 ? -9.845 -10.503 -6.992 1.00 92.31 211 PRO A CA 1
ATOM 1634 C C . PRO A 1 211 ? -11.155 -10.387 -7.788 1.00 92.31 211 PRO A C 1
ATOM 1636 O O . PRO A 1 211 ? -11.137 -10.153 -8.994 1.00 92.31 211 PRO A O 1
ATOM 1639 N N . TYR A 1 212 ? -12.298 -10.506 -7.109 1.00 93.12 212 TYR A N 1
ATOM 1640 C CA . TYR A 1 212 ? -13.638 -10.416 -7.697 1.00 93.12 212 TYR A CA 1
ATOM 1641 C C . TYR A 1 212 ? -14.344 -9.082 -7.412 1.00 93.12 212 TYR A C 1
ATOM 1643 O O . TYR A 1 212 ? -15.548 -8.963 -7.632 1.00 93.12 212 TYR A O 1
ATOM 1651 N N . GLY A 1 213 ? -13.603 -8.090 -6.918 1.00 95.00 213 GLY A N 1
ATOM 1652 C CA . GLY A 1 213 ? -14.134 -6.795 -6.518 1.00 95.00 213 GLY A CA 1
ATOM 1653 C C . GLY A 1 213 ? -14.298 -6.665 -5.004 1.00 95.00 213 GLY A C 1
ATOM 1654 O O . GLY A 1 213 ? -14.684 -7.592 -4.292 1.00 95.00 213 GLY A O 1
ATOM 1655 N N . MET A 1 214 ? -13.980 -5.475 -4.518 1.00 96.75 214 MET A N 1
ATOM 1656 C CA . MET A 1 214 ? -13.999 -5.073 -3.124 1.00 96.75 214 MET A CA 1
ATOM 1657 C C . MET A 1 214 ? -15.446 -4.814 -2.689 1.00 96.75 214 MET A C 1
ATOM 1659 O O . MET A 1 214 ? -16.136 -4.005 -3.319 1.00 96.75 214 MET A O 1
ATOM 1663 N N . PRO A 1 215 ? -15.909 -5.452 -1.601 1.00 97.12 215 PRO A N 1
ATOM 1664 C CA . PRO A 1 215 ? -17.202 -5.145 -1.004 1.00 97.12 215 PRO A CA 1
ATOM 1665 C C . PRO A 1 215 ? -17.277 -3.689 -0.531 1.00 97.12 215 PRO A C 1
ATOM 1667 O O . PRO A 1 215 ? -16.266 -2.998 -0.400 1.00 97.12 215 PRO A O 1
ATOM 1670 N N . GLU A 1 216 ? -18.484 -3.212 -0.237 1.00 96.56 216 GLU A N 1
ATOM 1671 C CA . GLU A 1 216 ? -18.653 -1.862 0.296 1.00 96.56 216 GLU A CA 1
ATOM 1672 C C . GLU A 1 216 ? -17.936 -1.725 1.649 1.00 96.56 216 GLU A C 1
ATOM 1674 O O . GLU A 1 216 ? -18.098 -2.553 2.557 1.00 96.56 216 GLU A O 1
ATOM 1679 N N . LEU A 1 217 ? -17.111 -0.680 1.768 1.00 95.50 217 LEU A N 1
ATOM 1680 C CA . LEU A 1 217 ? -16.415 -0.371 3.009 1.00 95.50 217 LEU A CA 1
ATOM 1681 C C . LEU A 1 217 ? -17.432 -0.024 4.100 1.00 95.50 217 LEU A C 1
ATOM 1683 O O . LEU A 1 217 ? -18.445 0.621 3.817 1.00 95.50 217 LEU A O 1
ATOM 1687 N N . PRO A 1 218 ? -17.166 -0.400 5.362 1.00 93.19 218 PRO A N 1
ATOM 1688 C CA . PRO A 1 218 ? -18.025 0.007 6.456 1.00 93.19 218 PRO A CA 1
ATOM 1689 C C . PRO A 1 218 ? -18.078 1.534 6.490 1.00 93.19 218 PRO A C 1
ATOM 1691 O O . PRO A 1 218 ? -17.043 2.202 6.480 1.00 93.19 218 PRO A O 1
ATOM 1694 N N . VAL A 1 219 ? -19.291 2.087 6.516 1.00 89.50 219 VAL A N 1
ATOM 1695 C CA . VAL A 1 219 ? -19.476 3.533 6.610 1.00 89.50 219 VAL A CA 1
ATOM 1696 C C . VAL A 1 219 ? -18.794 3.989 7.889 1.00 89.50 219 VAL A C 1
ATOM 1698 O O . VAL A 1 219 ? -19.108 3.498 8.977 1.00 89.50 219 VAL A O 1
ATOM 1701 N N . ALA A 1 220 ? -17.846 4.917 7.758 1.00 80.94 220 ALA A N 1
ATOM 1702 C CA . ALA A 1 220 ? -17.292 5.605 8.906 1.00 80.94 220 ALA A CA 1
ATOM 1703 C C . ALA A 1 220 ? -18.462 6.316 9.583 1.00 80.94 220 ALA A C 1
ATOM 1705 O O . ALA A 1 220 ? -18.921 7.353 9.108 1.00 80.94 220 ALA A O 1
ATOM 1706 N N . ILE A 1 221 ? -18.989 5.721 10.656 1.00 76.19 221 ILE A N 1
ATOM 1707 C CA . ILE A 1 221 ? -19.950 6.399 11.511 1.00 76.19 221 ILE A CA 1
ATOM 1708 C C . ILE A 1 221 ? -19.184 7.615 11.995 1.00 76.19 221 ILE A C 1
ATOM 1710 O O . ILE A 1 221 ? -18.216 7.475 12.748 1.00 76.19 221 ILE A O 1
ATOM 1714 N N . GLU A 1 222 ? -19.550 8.787 11.479 1.00 66.38 222 GLU A N 1
ATOM 1715 C CA . GLU A 1 222 ? -19.051 10.054 11.974 1.00 66.38 222 GLU A CA 1
ATOM 1716 C C . GLU A 1 222 ? -19.475 10.108 13.428 1.00 66.38 222 GLU A C 1
ATOM 1718 O O . GLU A 1 222 ? -20.602 10.463 13.770 1.00 66.38 222 GLU A O 1
ATOM 1723 N N . SER A 1 223 ? -18.590 9.631 14.294 1.00 53.78 223 SER A N 1
ATOM 1724 C CA . SER A 1 223 ? -18.745 9.801 15.714 1.00 53.78 223 SER A CA 1
ATOM 1725 C C . SER A 1 223 ? -18.750 11.307 15.902 1.00 53.78 223 SER A C 1
ATOM 1727 O O . SER A 1 223 ? -17.712 11.954 15.818 1.00 53.78 223 SER A O 1
ATOM 1729 N N . LEU A 1 224 ? -19.942 11.873 16.095 1.00 58.31 224 LEU A N 1
ATOM 1730 C CA . LEU A 1 224 ? -20.169 13.289 16.392 1.00 58.31 224 LEU A CA 1
ATOM 1731 C C . LEU A 1 224 ? -19.494 13.713 17.707 1.00 58.31 224 LEU A C 1
ATOM 1733 O O . LEU A 1 224 ? -19.587 14.869 18.113 1.00 58.31 224 LEU A O 1
ATOM 1737 N N . MET A 1 225 ? -18.824 12.783 18.388 1.00 56.75 225 MET A N 1
ATOM 1738 C CA . MET A 1 225 ? -17.967 13.080 19.514 1.00 56.75 225 MET A CA 1
ATOM 1739 C C . MET A 1 225 ? -16.634 13.634 18.993 1.00 56.75 225 MET A C 1
ATOM 1741 O O . MET A 1 225 ? -15.962 12.938 18.228 1.00 56.75 225 MET A O 1
ATOM 1745 N N . PRO A 1 226 ? -16.230 14.853 19.398 1.00 50.31 226 PRO A N 1
ATOM 1746 C CA . PRO A 1 226 ? -14.945 15.427 19.019 1.00 50.31 226 PRO A CA 1
ATOM 1747 C C . PRO A 1 226 ? -13.844 14.440 19.399 1.00 50.31 226 PRO A C 1
ATOM 1749 O O . PRO A 1 226 ? -13.651 14.111 20.570 1.00 50.31 226 PRO A O 1
ATOM 1752 N N . SER A 1 227 ? -13.185 13.898 18.380 1.00 47.94 227 SER A N 1
ATOM 1753 C CA . SER A 1 227 ? -12.165 12.877 18.535 1.00 47.94 227 SER A CA 1
ATOM 1754 C C . SER A 1 227 ? -10.942 13.497 19.200 1.00 47.94 227 SER A C 1
ATOM 1756 O O . SER A 1 227 ? -10.090 14.084 18.534 1.00 47.94 227 SER A O 1
ATOM 1758 N N . GLU A 1 228 ? -10.828 13.347 20.514 1.00 49.12 228 GLU A N 1
ATOM 1759 C CA . GLU A 1 228 ? -9.514 13.298 21.136 1.00 49.12 228 GLU A CA 1
ATOM 1760 C C . GLU A 1 228 ? -8.836 12.044 20.580 1.00 49.12 228 GLU A C 1
ATOM 1762 O O . GLU A 1 228 ? -9.190 10.916 20.927 1.00 49.12 228 GLU A O 1
ATOM 1767 N N . SER A 1 229 ? -7.933 12.239 19.625 1.00 49.25 229 SER A N 1
ATOM 1768 C CA . SER A 1 229 ? -7.118 11.207 18.996 1.00 49.25 229 SER A CA 1
ATOM 1769 C C . SER A 1 229 ? -6.233 10.534 20.046 1.00 49.25 229 SER A C 1
ATOM 1771 O O . SER A 1 229 ? -5.056 10.847 20.206 1.00 49.25 229 SER A O 1
ATOM 1773 N N . ARG A 1 230 ? -6.809 9.589 20.795 1.00 54.62 230 ARG A N 1
ATOM 1774 C CA . ARG A 1 230 ? -6.047 8.652 21.617 1.00 54.62 230 ARG A CA 1
ATOM 1775 C C . ARG A 1 230 ? -5.248 7.779 20.665 1.00 54.62 230 ARG A C 1
ATOM 1777 O O . ARG A 1 230 ? -5.799 6.937 19.959 1.00 54.62 230 ARG A O 1
ATOM 1784 N N . SER A 1 231 ? -3.952 8.050 20.613 1.00 53.00 231 SER A N 1
ATOM 1785 C CA . SER A 1 231 ? -2.987 7.299 19.823 1.00 53.00 231 SER A CA 1
ATOM 1786 C C . SER A 1 231 ? -3.075 5.813 20.185 1.00 53.00 231 SER A C 1
ATOM 1788 O O . SER A 1 231 ? -3.247 5.464 21.351 1.00 53.00 231 SER A O 1
ATOM 1790 N N . LEU A 1 232 ? -2.916 4.916 19.208 1.00 55.41 232 LEU A N 1
ATOM 1791 C CA . LEU A 1 232 ? -2.798 3.468 19.445 1.00 55.41 232 LEU A CA 1
ATOM 1792 C C . LEU A 1 232 ? -1.700 3.148 20.481 1.00 55.41 232 LEU A C 1
ATOM 1794 O O . LEU A 1 232 ? -1.824 2.196 21.253 1.00 55.41 232 LEU A O 1
ATOM 1798 N N . ALA A 1 233 ? -0.673 4.004 20.557 1.00 55.88 233 ALA A N 1
ATOM 1799 C CA . ALA A 1 233 ? 0.356 3.949 21.588 1.00 55.88 233 ALA A CA 1
ATOM 1800 C C . ALA A 1 233 ? -0.216 4.130 23.007 1.00 55.88 233 ALA A C 1
ATOM 1802 O O . ALA A 1 233 ? 0.197 3.410 23.913 1.00 55.88 233 ALA A O 1
ATOM 1803 N N . ASP A 1 234 ? -1.207 5.009 23.203 1.00 58.06 234 ASP A N 1
ATOM 1804 C CA . ASP A 1 234 ? -1.861 5.210 24.504 1.00 58.06 234 ASP A CA 1
ATOM 1805 C C . ASP A 1 234 ? -2.654 3.964 24.929 1.00 58.06 234 ASP A C 1
ATOM 1807 O O . ASP A 1 234 ? -2.705 3.635 26.114 1.00 58.06 234 ASP A O 1
ATOM 1811 N N . SER A 1 235 ? -3.237 3.228 23.973 1.00 58.12 235 SER A N 1
ATOM 1812 C CA . SER A 1 235 ? -3.967 1.989 24.272 1.00 58.12 235 SER A CA 1
ATOM 1813 C C . SER A 1 235 ? -3.041 0.836 24.665 1.00 58.12 235 SER A C 1
ATOM 1815 O O . SER A 1 235 ? -3.419 0.021 25.506 1.00 58.12 235 SER A O 1
ATOM 1817 N N . LEU A 1 236 ? -1.840 0.754 24.083 1.00 63.50 236 LEU A N 1
ATOM 1818 C CA . LEU A 1 236 ? -0.831 -0.237 24.477 1.00 63.50 236 LEU A CA 1
ATOM 1819 C C . LEU A 1 236 ? -0.180 0.126 25.819 1.00 63.50 236 LEU A C 1
ATOM 1821 O O . LEU A 1 236 ? -0.008 -0.742 26.675 1.00 63.50 236 LEU A O 1
ATOM 1825 N N . LEU A 1 237 ? 0.101 1.412 26.048 1.00 65.19 237 LEU A N 1
ATOM 1826 C CA . LEU A 1 237 ? 0.580 1.919 27.339 1.00 65.19 237 LEU A CA 1
ATOM 1827 C C . LEU A 1 237 ? -0.408 1.623 28.472 1.00 65.19 237 LEU A C 1
ATOM 1829 O O . LEU A 1 237 ? 0.015 1.235 29.558 1.00 65.19 237 LEU A O 1
ATOM 1833 N N . ALA A 1 238 ? -1.712 1.737 28.210 1.00 63.69 238 ALA A N 1
ATOM 1834 C CA . ALA A 1 238 ? -2.750 1.434 29.192 1.00 63.69 238 ALA A CA 1
ATOM 1835 C C . ALA A 1 238 ? -2.824 -0.053 29.589 1.00 63.69 238 ALA A C 1
ATOM 1837 O O . ALA A 1 238 ? -3.328 -0.356 30.666 1.00 63.69 238 ALA A O 1
ATOM 1838 N N . GLN A 1 239 ? -2.334 -0.975 28.751 1.00 71.19 239 GLN A N 1
ATOM 1839 C CA . GLN A 1 239 ? -2.273 -2.403 29.091 1.00 71.19 239 GLN A CA 1
ATOM 1840 C C . GLN A 1 239 ? -0.994 -2.783 29.846 1.00 71.19 239 GLN A C 1
ATOM 1842 O O . GLN A 1 239 ? -0.999 -3.745 30.610 1.00 71.19 239 GLN A O 1
ATOM 1847 N N . LEU A 1 240 ? 0.098 -2.047 29.632 1.00 73.75 240 LEU A N 1
ATOM 1848 C CA . LEU A 1 240 ? 1.411 -2.347 30.212 1.00 73.75 240 LEU A CA 1
ATOM 1849 C C . LEU A 1 240 ? 1.657 -1.654 31.553 1.00 73.75 240 LEU A C 1
ATOM 1851 O O . LEU A 1 240 ? 2.489 -2.113 32.335 1.00 73.75 240 LEU A O 1
ATOM 1855 N N . LEU A 1 241 ? 0.968 -0.544 31.817 1.00 78.00 241 LEU A N 1
ATOM 1856 C CA . LEU A 1 241 ? 1.208 0.277 32.996 1.00 78.00 241 LEU A CA 1
ATOM 1857 C C . LEU A 1 241 ? 0.071 0.157 34.016 1.00 78.00 241 LEU A C 1
ATOM 1859 O O . LEU A 1 241 ? -1.099 0.116 33.633 1.00 78.00 241 LEU A O 1
ATOM 1863 N N . PRO A 1 242 ? 0.387 0.168 35.324 1.00 83.06 242 PRO A N 1
ATOM 1864 C CA . PRO A 1 242 ? -0.622 0.278 36.366 1.00 83.06 242 PRO A CA 1
ATOM 1865 C C . PRO A 1 242 ? -1.521 1.509 36.147 1.00 83.06 242 PRO A C 1
ATOM 1867 O O . PRO A 1 242 ? -1.019 2.562 35.734 1.00 83.06 242 PRO A O 1
ATOM 1870 N N . PRO A 1 243 ? -2.826 1.420 36.459 1.00 80.50 243 PRO A N 1
ATOM 1871 C CA . PRO A 1 243 ? -3.796 2.482 36.178 1.00 80.50 243 PRO A CA 1
ATOM 1872 C C . PRO A 1 243 ? -3.416 3.841 36.790 1.00 80.50 243 PRO A C 1
ATOM 1874 O O . PRO A 1 243 ? -3.629 4.876 36.158 1.00 80.50 243 PRO A O 1
ATOM 1877 N N . ASP A 1 244 ? -2.762 3.845 37.954 1.00 86.38 244 ASP A N 1
ATOM 1878 C CA . ASP A 1 244 ? -2.296 5.070 38.618 1.00 86.38 244 ASP A CA 1
ATOM 1879 C C . ASP A 1 244 ? -1.231 5.820 37.793 1.00 86.38 244 ASP A C 1
ATOM 1881 O O . ASP A 1 244 ? -1.214 7.053 37.731 1.00 86.38 244 ASP A O 1
ATOM 1885 N N . VAL A 1 245 ? -0.358 5.083 37.096 1.00 82.62 245 VAL A N 1
ATOM 1886 C CA . VAL A 1 245 ? 0.686 5.659 36.232 1.00 82.62 245 VAL A CA 1
ATOM 1887 C C . VAL A 1 245 ? 0.062 6.239 34.967 1.00 82.62 245 VAL A C 1
ATOM 1889 O O . VAL A 1 245 ? 0.437 7.330 34.534 1.00 82.62 245 VAL A O 1
ATOM 1892 N N . VAL A 1 246 ? -0.933 5.551 34.403 1.00 83.50 246 VAL A N 1
ATOM 1893 C CA . VAL A 1 246 ? -1.672 6.021 33.223 1.00 83.50 246 VAL A CA 1
ATOM 1894 C C . VAL A 1 246 ? -2.370 7.349 33.521 1.00 83.50 246 VAL A C 1
ATOM 1896 O O . VAL A 1 246 ? -2.284 8.283 32.723 1.00 83.50 246 VAL A O 1
ATOM 1899 N N . GLN A 1 247 ? -2.999 7.475 34.691 1.00 86.50 247 GLN A N 1
ATOM 1900 C CA . GLN A 1 247 ? -3.663 8.715 35.095 1.00 86.50 247 GLN A CA 1
ATOM 1901 C C . GLN A 1 247 ? -2.664 9.864 35.306 1.00 86.50 247 GLN A C 1
ATOM 1903 O O . GLN A 1 247 ? -2.931 11.002 34.915 1.00 86.50 247 GLN A O 1
ATOM 1908 N N . CYS A 1 248 ? -1.481 9.574 35.855 1.00 86.44 248 CYS A N 1
ATOM 1909 C CA . CYS A 1 248 ? -0.404 10.558 35.973 1.00 86.44 248 CYS A CA 1
ATOM 1910 C C . CYS A 1 248 ? 0.070 11.049 34.592 1.00 86.44 248 CYS A C 1
ATOM 1912 O O . CYS A 1 248 ? 0.167 12.256 34.364 1.00 86.44 248 CYS A O 1
ATOM 1914 N N . LEU A 1 249 ? 0.281 10.134 33.639 1.00 83.75 249 LEU A N 1
ATOM 1915 C CA . LEU A 1 249 ? 0.698 10.458 32.269 1.00 83.75 249 LEU A CA 1
ATOM 1916 C C . LEU A 1 249 ? -0.335 11.304 31.508 1.00 83.75 249 LEU A C 1
ATOM 1918 O O . LEU A 1 249 ? 0.050 12.159 30.704 1.00 83.75 249 LEU A O 1
ATOM 1922 N N . GLN A 1 250 ? -1.630 11.102 31.774 1.00 86.94 250 GLN A N 1
ATOM 1923 C CA . GLN A 1 250 ? -2.710 11.896 31.178 1.00 86.94 250 GLN A CA 1
ATOM 1924 C C . GLN A 1 250 ? -2.706 13.358 31.649 1.00 86.94 250 GLN A C 1
ATOM 1926 O O . GLN A 1 250 ? -3.042 14.241 30.863 1.00 86.94 250 GLN A O 1
ATOM 1931 N N . ASN A 1 251 ? -2.257 13.629 32.878 1.00 90.44 251 ASN A N 1
ATOM 1932 C CA . ASN A 1 251 ? -2.168 14.987 33.431 1.00 90.44 251 ASN A CA 1
ATOM 1933 C C . ASN A 1 251 ? -0.894 15.745 33.009 1.00 90.44 251 ASN A C 1
ATOM 1935 O O . ASN A 1 251 ? -0.741 16.928 33.319 1.00 90.44 251 ASN A O 1
ATOM 1939 N N . LEU A 1 252 ? 0.037 15.084 32.316 1.00 88.56 252 LEU A N 1
ATOM 1940 C CA . LEU A 1 252 ? 1.262 15.704 31.819 1.00 88.56 252 LEU A CA 1
ATOM 1941 C C . LEU A 1 252 ? 1.072 16.290 30.416 1.00 88.56 252 LEU A C 1
ATOM 1943 O O . LEU A 1 252 ? 0.349 15.753 29.570 1.00 88.56 252 LEU A O 1
ATOM 1947 N N . THR A 1 253 ? 1.810 17.372 30.147 1.00 90.62 253 THR A N 1
ATOM 1948 C CA . THR A 1 253 ? 1.973 17.895 28.787 1.00 90.62 253 THR A CA 1
ATOM 1949 C C . THR A 1 253 ? 2.572 16.817 27.883 1.00 90.62 253 THR A C 1
ATOM 1951 O O . THR A 1 253 ? 3.332 15.961 28.341 1.00 90.62 253 THR A O 1
ATOM 1954 N N . HIS A 1 254 ? 2.245 16.863 26.590 1.00 74.75 254 HIS A N 1
ATOM 1955 C CA . HIS A 1 254 ? 2.664 15.847 25.617 1.00 74.75 254 HIS A CA 1
ATOM 1956 C C . HIS A 1 254 ? 4.187 15.614 25.628 1.00 74.75 254 HIS A C 1
ATOM 1958 O O . HIS A 1 254 ? 4.660 14.482 25.634 1.00 74.75 254 HIS A O 1
ATOM 1964 N N . GLU A 1 255 ? 4.959 16.694 25.744 1.00 83.88 255 GLU A N 1
ATOM 1965 C CA . GLU A 1 255 ? 6.422 16.649 25.780 1.00 83.88 255 GLU A CA 1
ATOM 1966 C C . GLU A 1 255 ? 6.963 15.943 27.038 1.00 83.88 255 GLU A C 1
ATOM 1968 O O . GLU A 1 255 ? 7.832 15.075 26.949 1.00 83.88 255 GLU A O 1
ATOM 1973 N N . LYS A 1 256 ? 6.381 16.221 28.216 1.00 81.62 256 LYS A N 1
ATOM 1974 C CA . LYS A 1 256 ? 6.739 15.531 29.467 1.00 81.62 256 LYS A CA 1
ATOM 1975 C C . LYS A 1 256 ? 6.327 14.061 29.445 1.00 81.62 256 LYS A C 1
ATOM 1977 O O . LYS A 1 256 ? 7.060 13.218 29.955 1.00 81.62 256 LYS A O 1
ATOM 1982 N N . ARG A 1 257 ? 5.183 13.745 28.837 1.00 84.38 257 ARG A N 1
ATOM 1983 C CA . ARG A 1 257 ? 4.695 12.370 28.685 1.00 84.38 257 ARG A CA 1
ATOM 1984 C C . ARG A 1 257 ? 5.671 11.523 27.869 1.00 84.38 257 ARG A C 1
ATOM 1986 O O . ARG A 1 257 ? 6.058 10.448 28.319 1.00 84.38 257 ARG A O 1
ATOM 1993 N N . ASN A 1 258 ? 6.136 12.044 26.733 1.00 80.44 258 ASN A N 1
ATOM 1994 C CA . ASN A 1 258 ? 7.099 11.350 25.875 1.00 80.44 258 ASN A CA 1
ATOM 1995 C C . ASN A 1 258 ? 8.432 11.096 26.594 1.00 80.44 258 ASN A C 1
ATOM 1997 O O . ASN A 1 258 ? 8.982 10.002 26.489 1.00 80.44 258 ASN A O 1
ATOM 2001 N N . MET A 1 259 ? 8.914 12.054 27.392 1.00 86.38 259 MET A N 1
ATOM 2002 C CA . MET A 1 259 ? 10.119 11.871 28.214 1.00 86.38 259 MET A CA 1
ATOM 2003 C C . MET A 1 259 ? 9.980 10.721 29.219 1.00 86.38 259 MET A C 1
ATOM 2005 O O . MET A 1 259 ? 10.904 9.922 29.375 1.00 86.38 259 MET A O 1
ATOM 2009 N N . VAL A 1 260 ? 8.825 10.608 29.881 1.00 88.00 260 VAL A N 1
ATOM 2010 C CA . VAL A 1 260 ? 8.571 9.527 30.847 1.00 88.00 260 VAL A CA 1
ATOM 2011 C C . VAL A 1 260 ? 8.468 8.172 30.145 1.00 88.00 260 VAL A C 1
ATOM 2013 O O . VAL A 1 260 ? 9.050 7.197 30.618 1.00 88.00 260 VAL A O 1
ATOM 2016 N N . ILE A 1 261 ? 7.795 8.109 28.993 1.00 84.38 261 ILE A N 1
ATOM 2017 C CA . ILE A 1 261 ? 7.691 6.879 28.192 1.00 84.38 261 ILE A CA 1
ATOM 2018 C C . ILE A 1 261 ? 9.083 6.399 27.758 1.00 84.38 261 ILE A C 1
ATOM 2020 O O . ILE A 1 261 ? 9.412 5.226 27.930 1.00 84.38 261 ILE A O 1
ATOM 2024 N N . LEU A 1 262 ? 9.933 7.302 27.259 1.00 87.12 262 LEU A N 1
ATOM 2025 C CA . LEU A 1 262 ? 11.303 6.962 26.866 1.00 87.12 262 LEU A CA 1
ATOM 2026 C C . LEU A 1 262 ? 12.143 6.467 28.051 1.00 87.12 262 LEU A C 1
ATOM 2028 O O . LEU A 1 262 ? 12.918 5.522 27.896 1.00 87.12 262 LEU A O 1
ATOM 2032 N N . ALA A 1 263 ? 11.977 7.065 29.235 1.00 88.12 263 ALA A N 1
ATOM 2033 C CA . ALA A 1 263 ? 12.654 6.611 30.447 1.00 88.12 263 ALA A CA 1
ATOM 2034 C C . ALA A 1 263 ? 12.220 5.190 30.849 1.00 88.12 263 ALA A C 1
ATOM 2036 O O . ALA A 1 263 ? 13.072 4.363 31.170 1.00 88.12 263 ALA A O 1
ATOM 2037 N N . LEU A 1 264 ? 10.921 4.886 30.765 1.00 85.00 264 LEU A N 1
ATOM 2038 C CA . LEU A 1 264 ? 10.379 3.557 31.066 1.00 85.00 264 LEU A CA 1
ATOM 2039 C C . LEU A 1 264 ? 10.901 2.485 30.103 1.00 85.00 264 LEU A C 1
ATOM 2041 O O . LEU A 1 264 ? 11.353 1.433 30.552 1.00 85.00 264 LEU A O 1
ATOM 2045 N N . ILE A 1 265 ? 10.911 2.768 28.795 1.00 84.50 265 ILE A N 1
ATOM 2046 C CA . ILE A 1 265 ? 11.440 1.840 27.780 1.00 84.50 265 ILE A CA 1
ATOM 2047 C C . ILE A 1 265 ? 12.917 1.528 28.049 1.00 84.50 265 ILE A C 1
ATOM 2049 O O . ILE A 1 265 ? 13.346 0.377 27.950 1.00 84.50 265 ILE A O 1
ATOM 2053 N N . ARG A 1 266 ? 13.704 2.546 28.417 1.00 88.38 266 ARG A N 1
ATOM 2054 C CA . ARG A 1 266 ? 15.129 2.378 28.727 1.00 88.38 266 ARG A CA 1
ATOM 2055 C C . ARG A 1 266 ? 15.341 1.474 29.940 1.00 88.38 266 ARG A C 1
ATOM 2057 O O . ARG A 1 266 ? 16.173 0.575 29.886 1.00 88.38 266 ARG A O 1
ATOM 2064 N N . LEU A 1 267 ? 14.543 1.676 30.986 1.00 87.12 267 LEU A N 1
ATOM 2065 C CA . LEU A 1 267 ? 14.628 0.915 32.232 1.00 87.12 267 LEU A CA 1
ATOM 2066 C C . LEU A 1 267 ? 14.263 -0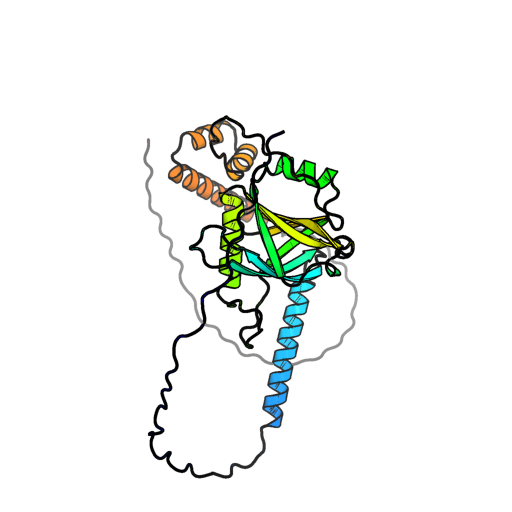.564 32.017 1.00 87.12 267 LEU A C 1
ATOM 2068 O O . LEU A 1 267 ? 14.955 -1.451 32.509 1.00 87.12 267 LEU A O 1
ATOM 2072 N N . GLN A 1 268 ? 13.248 -0.836 31.191 1.00 84.06 268 GLN A N 1
ATOM 2073 C CA . GLN A 1 268 ? 12.857 -2.202 30.832 1.00 84.06 268 GLN A CA 1
ATOM 2074 C C . GLN A 1 268 ? 13.935 -2.925 30.006 1.00 84.06 268 GLN A C 1
ATOM 2076 O O . GLN A 1 268 ? 14.154 -4.127 30.170 1.00 84.06 268 GLN A O 1
ATOM 2081 N N . LYS A 1 269 ? 14.634 -2.201 29.121 1.00 85.69 269 LYS A N 1
ATOM 2082 C CA . LYS A 1 269 ? 15.733 -2.771 28.333 1.00 85.69 269 LYS A CA 1
ATOM 2083 C C . LYS A 1 269 ? 16.904 -3.205 29.224 1.00 85.69 269 LYS A C 1
ATOM 2085 O O . LYS A 1 269 ? 17.406 -4.312 29.051 1.00 85.69 269 LYS A O 1
ATOM 2090 N N . GLU A 1 270 ? 17.291 -2.376 30.192 1.00 88.88 270 GLU A N 1
ATOM 2091 C CA . GLU A 1 270 ? 18.375 -2.688 31.138 1.00 88.88 270 GLU A CA 1
ATOM 2092 C C . GLU A 1 270 ? 18.049 -3.895 32.033 1.00 88.88 270 GLU A C 1
ATOM 2094 O O . GLU A 1 270 ? 18.931 -4.694 32.356 1.00 88.88 270 GLU A O 1
ATOM 2099 N N . GLU A 1 271 ? 16.782 -4.062 32.421 1.00 85.88 271 GLU A N 1
ATOM 2100 C CA . GLU A 1 271 ? 16.346 -5.218 33.211 1.00 85.88 271 GLU A CA 1
ATOM 2101 C C . GLU A 1 271 ? 16.442 -6.528 32.412 1.00 85.88 271 GLU A C 1
ATOM 2103 O O . GLU A 1 271 ? 16.927 -7.540 32.926 1.00 85.88 271 GLU A O 1
ATOM 2108 N N . ASN A 1 272 ? 16.055 -6.500 31.133 1.00 81.19 272 ASN A N 1
ATOM 2109 C CA . ASN A 1 272 ? 16.160 -7.663 30.252 1.00 81.19 272 ASN A CA 1
ATOM 2110 C C . ASN A 1 272 ? 17.617 -8.053 29.959 1.00 81.19 272 ASN A C 1
ATOM 2112 O O . ASN A 1 272 ? 17.919 -9.244 29.896 1.00 81.19 272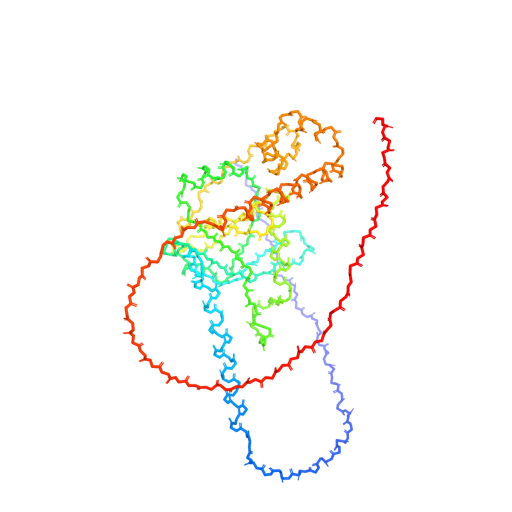 ASN A O 1
ATOM 2116 N N . GLU A 1 273 ? 18.527 -7.083 29.832 1.00 82.88 273 GLU A N 1
ATOM 2117 C CA . GLU A 1 273 ? 19.959 -7.358 29.643 1.00 82.88 273 GLU A CA 1
ATOM 2118 C C . GLU A 1 273 ? 20.573 -8.033 30.881 1.00 82.88 273 GLU A C 1
ATOM 2120 O O . GLU A 1 273 ? 21.270 -9.039 30.751 1.00 82.88 273 GLU A O 1
ATOM 2125 N N . LYS A 1 274 ? 20.231 -7.583 32.096 1.00 79.94 274 LYS A N 1
ATOM 2126 C CA . LYS A 1 274 ? 20.729 -8.210 33.337 1.00 79.94 274 LYS A CA 1
ATOM 2127 C C . LYS A 1 274 ? 20.214 -9.628 33.566 1.00 79.94 274 LYS A C 1
ATOM 2129 O O . LYS A 1 274 ? 20.879 -10.417 34.235 1.00 79.94 274 LYS A O 1
ATOM 2134 N N . LYS A 1 275 ? 19.037 -9.967 33.039 1.00 76.19 275 LYS A N 1
ATOM 2135 C CA . LYS A 1 275 ? 18.454 -11.305 33.202 1.00 76.19 275 LYS A CA 1
ATOM 2136 C C . LYS A 1 275 ? 19.079 -12.343 32.258 1.00 76.19 275 LYS A C 1
ATOM 2138 O O . LYS A 1 275 ? 19.026 -13.530 32.560 1.00 76.19 275 LYS A O 1
ATOM 2143 N N . GLY A 1 276 ? 19.706 -11.908 31.161 1.00 68.19 276 GLY A N 1
ATOM 2144 C CA . GLY A 1 276 ? 20.335 -12.790 30.170 1.00 68.19 276 GLY A CA 1
ATOM 2145 C C . GLY A 1 276 ? 21.724 -13.326 30.545 1.00 68.19 276 GLY A C 1
ATOM 2146 O O . GLY A 1 276 ? 22.136 -14.349 30.008 1.00 68.19 276 GLY A O 1
ATOM 2147 N N . GLU A 1 277 ? 22.444 -12.691 31.474 1.00 62.94 277 GLU A N 1
ATOM 2148 C CA . GLU A 1 277 ? 23.833 -13.071 31.803 1.00 62.94 277 GLU A CA 1
ATOM 2149 C C . GLU A 1 277 ? 23.960 -14.106 32.944 1.00 62.94 277 GLU A C 1
ATOM 2151 O O . GLU A 1 277 ? 25.066 -14.532 33.274 1.00 62.94 277 GLU A O 1
ATOM 2156 N N . GLY A 1 278 ? 22.848 -14.550 33.546 1.00 59.31 278 GLY A N 1
ATOM 2157 C CA . GLY A 1 278 ? 22.863 -15.390 34.755 1.00 59.31 278 GLY A CA 1
ATOM 2158 C C . GLY A 1 278 ? 22.692 -16.906 34.572 1.00 59.31 278 GLY A C 1
ATOM 2159 O O . GLY A 1 278 ? 22.979 -17.649 35.507 1.00 59.31 278 GLY A O 1
ATOM 2160 N N . GLU A 1 279 ? 22.240 -17.395 33.412 1.00 54.91 279 GLU A N 1
ATOM 2161 C CA . GLU A 1 279 ? 21.766 -18.791 33.251 1.00 54.91 279 GLU A CA 1
ATOM 2162 C C . GLU A 1 279 ? 22.546 -19.622 32.211 1.00 54.91 279 GLU A C 1
ATOM 2164 O O . GLU A 1 279 ? 22.038 -20.583 31.640 1.00 54.91 279 GLU A O 1
ATOM 2169 N N . GLY A 1 280 ? 23.817 -19.286 31.974 1.00 54.88 280 GLY A N 1
ATOM 2170 C CA . GLY A 1 280 ? 24.663 -19.950 30.977 1.00 54.88 280 GLY A CA 1
ATOM 2171 C C . GLY A 1 280 ? 25.909 -20.641 31.530 1.00 54.88 280 GLY A C 1
ATOM 2172 O O . GLY A 1 280 ? 26.960 -20.515 30.912 1.00 54.88 280 GLY A O 1
ATOM 2173 N N . ALA A 1 281 ? 25.866 -21.317 32.687 1.00 53.22 281 ALA A N 1
ATOM 2174 C CA . ALA A 1 281 ? 27.073 -21.980 33.207 1.00 53.22 281 ALA A CA 1
ATOM 2175 C C . ALA A 1 281 ? 26.861 -23.197 34.127 1.00 53.22 281 ALA A C 1
ATOM 2177 O O . ALA A 1 281 ? 27.655 -23.380 35.040 1.00 53.22 281 ALA A O 1
ATOM 2178 N N . VAL A 1 282 ? 25.867 -24.073 33.921 1.00 54.44 282 VAL A N 1
ATOM 2179 C CA . VAL A 1 282 ? 25.917 -25.415 34.546 1.00 54.44 282 VAL A CA 1
ATOM 2180 C C . VAL A 1 282 ? 25.278 -26.484 33.655 1.00 54.44 282 VAL A C 1
ATOM 2182 O O . VAL A 1 282 ? 24.065 -26.564 33.530 1.00 54.44 282 VAL A O 1
ATOM 2185 N N . GLY A 1 283 ? 26.125 -27.376 33.136 1.00 52.16 283 GLY A N 1
ATOM 2186 C CA . GLY A 1 283 ? 25.786 -28.789 32.968 1.00 52.16 283 GLY A CA 1
ATOM 2187 C C . GLY A 1 283 ? 25.223 -29.217 31.615 1.00 52.16 283 GLY A C 1
ATOM 2188 O O . GLY A 1 283 ? 24.014 -29.282 31.426 1.00 52.16 283 GLY A O 1
ATOM 2189 N N . SER A 1 284 ? 26.091 -29.712 30.732 1.00 46.34 284 SER A N 1
ATOM 2190 C CA . SER A 1 284 ? 25.740 -30.909 29.963 1.00 46.34 284 SER A CA 1
ATOM 2191 C C . SER A 1 284 ? 26.957 -31.778 29.679 1.00 46.34 284 SER A C 1
ATOM 2193 O O . SER A 1 284 ? 27.973 -31.343 29.144 1.00 46.34 284 SER A O 1
ATOM 2195 N N . SER A 1 285 ? 26.799 -33.010 30.150 1.00 48.06 285 SER A N 1
ATOM 2196 C CA . SER A 1 285 ? 27.705 -34.142 30.162 1.00 48.06 285 SER A CA 1
ATOM 2197 C C . SER A 1 285 ? 28.403 -34.450 28.848 1.00 48.06 285 SER A C 1
ATOM 2199 O O . SER A 1 285 ? 27.839 -34.380 27.759 1.00 48.06 285 SER A O 1
ATOM 2201 N N . ALA A 1 286 ? 29.617 -34.956 29.031 1.00 48.81 286 ALA A N 1
ATOM 2202 C CA . ALA A 1 286 ? 30.376 -35.724 28.071 1.00 48.81 286 ALA A CA 1
ATOM 2203 C C . ALA A 1 286 ? 29.575 -36.903 27.489 1.00 48.81 286 ALA A C 1
ATOM 2205 O O . ALA A 1 286 ? 29.072 -37.751 28.226 1.00 48.81 286 ALA A O 1
ATOM 2206 N N . VAL A 1 287 ? 29.570 -37.010 26.162 1.00 56.66 287 VAL A N 1
ATOM 2207 C CA . VAL A 1 287 ? 29.424 -38.279 25.445 1.00 56.66 287 VAL A CA 1
ATOM 2208 C C . VAL A 1 287 ? 30.636 -38.397 24.527 1.00 56.66 287 VAL A C 1
ATOM 2210 O O . VAL A 1 287 ? 30.816 -37.615 23.598 1.00 56.66 287 VAL A O 1
ATOM 2213 N N . GLN A 1 288 ? 31.512 -39.345 24.860 1.00 50.81 288 GLN A N 1
ATOM 2214 C CA . GLN A 1 288 ? 32.656 -39.758 24.053 1.00 50.81 288 GLN A CA 1
ATOM 2215 C C . GLN A 1 288 ? 32.170 -40.540 22.828 1.00 50.81 288 GLN A C 1
ATOM 2217 O O . GLN A 1 288 ? 31.433 -41.513 22.967 1.00 50.81 288 GLN A O 1
ATOM 2222 N N . GLY A 1 289 ? 32.638 -40.152 21.643 1.00 42.53 289 GLY A N 1
ATOM 2223 C CA . GLY A 1 289 ? 32.526 -40.923 20.405 1.00 42.53 289 GLY A CA 1
ATOM 2224 C C . GLY A 1 289 ? 33.842 -40.829 19.619 1.00 42.53 289 GLY A C 1
ATOM 2225 O O . GLY A 1 289 ? 34.436 -39.749 19.594 1.00 42.53 289 GLY A O 1
ATOM 2226 N N . PRO A 1 290 ? 34.353 -41.930 19.036 1.00 60.31 290 PRO A N 1
ATOM 2227 C CA . PRO A 1 290 ? 35.699 -41.970 18.483 1.00 60.31 290 PRO A CA 1
ATOM 2228 C C . PRO A 1 290 ? 35.767 -41.508 17.018 1.00 60.31 290 PRO A C 1
ATOM 2230 O O . PRO A 1 290 ? 34.962 -41.906 16.186 1.00 60.31 290 PRO A O 1
ATOM 2233 N N . GLY A 1 291 ? 36.794 -40.693 16.762 1.00 46.50 291 GLY A N 1
ATOM 2234 C CA . GLY A 1 291 ? 37.648 -40.583 15.574 1.00 46.50 291 GLY A CA 1
ATOM 2235 C C . GLY A 1 291 ? 37.127 -40.935 14.178 1.00 46.50 291 GLY A C 1
ATOM 2236 O O . GLY A 1 291 ? 36.870 -42.093 13.892 1.00 46.50 291 GLY A O 1
ATOM 2237 N N . THR A 1 292 ? 37.298 -39.985 13.254 1.00 47.19 292 THR A N 1
ATOM 2238 C CA . THR A 1 292 ? 38.175 -40.193 12.087 1.00 47.19 292 THR A CA 1
ATOM 2239 C C . THR A 1 292 ? 38.843 -38.884 11.681 1.00 47.19 292 THR A C 1
ATOM 2241 O O . THR A 1 292 ? 38.193 -37.872 11.442 1.00 47.19 292 THR A O 1
ATOM 2244 N N . SER A 1 293 ? 40.166 -38.971 11.633 1.00 45.22 293 SER A N 1
ATOM 2245 C CA . SER A 1 293 ? 41.143 -38.046 11.072 1.00 45.22 293 SER A CA 1
ATOM 2246 C C . SER A 1 293 ? 40.904 -37.780 9.580 1.00 45.22 293 SER A C 1
ATOM 2248 O O . SER A 1 293 ? 40.736 -38.730 8.818 1.00 45.22 293 SER A O 1
ATOM 2250 N N . TYR A 1 294 ? 40.990 -36.515 9.163 1.00 47.28 294 TYR A N 1
ATOM 2251 C CA . TYR A 1 294 ? 41.931 -36.121 8.113 1.00 47.28 294 TYR A CA 1
ATOM 2252 C C . TYR A 1 294 ? 42.313 -34.643 8.242 1.00 47.28 294 TYR A C 1
ATOM 2254 O O . TYR A 1 294 ? 41.518 -33.776 8.598 1.00 47.28 294 TYR A O 1
ATOM 2262 N N . ASP A 1 295 ? 43.593 -34.438 7.983 1.00 43.28 295 ASP A N 1
ATOM 2263 C CA . ASP A 1 295 ? 44.424 -33.258 8.143 1.00 43.28 295 ASP A CA 1
ATOM 2264 C C . ASP A 1 295 ? 44.603 -32.610 6.760 1.00 43.28 295 ASP A C 1
ATOM 2266 O O . ASP A 1 295 ? 44.973 -33.302 5.810 1.00 43.28 295 ASP A O 1
ATOM 2270 N N . VAL A 1 296 ? 44.322 -31.311 6.625 1.00 54.03 296 VAL A N 1
ATOM 2271 C CA . VAL A 1 296 ? 44.791 -30.487 5.498 1.00 54.03 296 VAL A CA 1
ATOM 2272 C C . VAL A 1 296 ? 45.152 -29.115 6.058 1.00 54.03 296 VAL A C 1
ATOM 2274 O O . VAL A 1 296 ? 44.288 -28.335 6.457 1.00 54.03 296 VAL A O 1
ATOM 2277 N N . GLY A 1 297 ? 46.457 -28.865 6.125 1.00 46.38 297 GLY A N 1
ATOM 2278 C CA . GLY A 1 297 ? 47.056 -27.661 6.678 1.00 46.38 297 GLY A CA 1
ATOM 2279 C C . GLY A 1 297 ? 47.046 -26.428 5.768 1.00 46.38 297 GLY A C 1
ATOM 2280 O O . GLY A 1 297 ? 46.641 -26.458 4.608 1.00 46.38 297 GLY A O 1
ATOM 2281 N N . GLY A 1 298 ? 47.569 -25.341 6.340 1.00 39.78 298 GLY A N 1
ATOM 2282 C CA . GLY A 1 298 ? 47.823 -24.044 5.703 1.00 39.78 298 GLY A CA 1
ATOM 2283 C C . GLY A 1 298 ? 47.548 -22.917 6.702 1.00 39.78 298 GLY A C 1
ATOM 2284 O O . GLY A 1 298 ? 46.434 -22.425 6.781 1.00 39.78 298 GLY A O 1
ATOM 2285 N N . SER A 1 299 ? 48.418 -22.661 7.684 1.00 46.31 299 SER A N 1
ATOM 2286 C CA . SER A 1 299 ? 49.663 -21.872 7.605 1.00 46.31 299 SER A CA 1
ATOM 2287 C C . SER A 1 299 ? 49.445 -20.430 7.130 1.00 46.31 299 SER A C 1
ATOM 2289 O O . SER A 1 299 ? 49.247 -20.192 5.943 1.00 46.31 299 SER A O 1
ATOM 2291 N N . GLY A 1 300 ? 49.548 -19.471 8.059 1.00 41.75 300 GLY A N 1
ATOM 2292 C CA . GLY A 1 300 ? 49.564 -18.040 7.743 1.00 41.75 300 GLY A CA 1
ATOM 2293 C C . GLY A 1 300 ? 49.329 -17.107 8.933 1.00 41.75 300 GLY A C 1
ATOM 2294 O O . GLY A 1 300 ? 48.345 -16.381 8.955 1.00 41.75 300 GLY A O 1
ATOM 2295 N N . SER A 1 301 ? 50.228 -17.124 9.922 1.00 48.62 301 SER A N 1
ATOM 2296 C CA . SER A 1 301 ? 50.341 -16.089 10.962 1.00 48.62 301 SER A CA 1
ATOM 2297 C C . SER A 1 301 ? 50.701 -14.721 10.378 1.00 48.62 301 SER A C 1
ATOM 2299 O O . SER A 1 301 ? 51.650 -14.654 9.608 1.00 48.62 301 SER A O 1
ATOM 2301 N N . THR A 1 302 ? 50.114 -13.643 10.908 1.00 53.25 302 THR A N 1
ATOM 2302 C CA . THR A 1 302 ? 50.886 -12.502 11.444 1.00 53.25 302 THR A CA 1
ATOM 2303 C C . THR A 1 302 ? 50.096 -11.769 12.523 1.00 53.25 302 THR A C 1
ATOM 2305 O O . THR A 1 302 ? 48.963 -11.343 12.319 1.00 53.25 302 THR A O 1
ATOM 2308 N N . SER A 1 303 ? 50.751 -11.630 13.669 1.00 46.44 303 SER A N 1
ATOM 2309 C CA . SER A 1 303 ? 50.356 -10.893 14.861 1.00 46.44 303 SER A CA 1
ATOM 2310 C C . SER A 1 303 ? 50.261 -9.382 14.639 1.00 46.44 303 SER A C 1
ATOM 2312 O O . SER A 1 303 ? 51.110 -8.798 13.972 1.00 46.44 303 SER A O 1
ATOM 2314 N N . ALA A 1 304 ? 49.339 -8.738 15.354 1.00 45.78 304 ALA A N 1
ATOM 2315 C CA . ALA A 1 304 ? 49.493 -7.359 15.804 1.00 45.78 304 ALA A CA 1
ATOM 2316 C C . ALA A 1 304 ? 48.959 -7.249 17.242 1.00 45.78 304 ALA A C 1
ATOM 2318 O O . ALA A 1 304 ? 47.757 -7.195 17.481 1.00 45.78 304 ALA A O 1
ATOM 2319 N N . MET A 1 305 ? 49.879 -7.273 18.207 1.00 53.75 305 MET A N 1
ATOM 2320 C CA . MET A 1 305 ? 49.654 -6.731 19.547 1.00 53.75 305 MET A CA 1
ATOM 2321 C C . MET A 1 305 ? 49.954 -5.233 19.512 1.00 53.75 305 MET A C 1
ATOM 2323 O O . MET A 1 305 ? 50.979 -4.880 18.938 1.00 53.75 305 MET A O 1
ATOM 2327 N N . TYR A 1 306 ? 49.157 -4.392 20.181 1.00 43.78 306 TYR A N 1
ATOM 2328 C CA . TYR A 1 306 ? 49.668 -3.328 21.064 1.00 43.78 306 TYR A CA 1
ATOM 2329 C C . TYR A 1 306 ? 48.546 -2.637 21.866 1.00 43.78 306 TYR A C 1
ATOM 2331 O O . TYR A 1 306 ? 47.576 -2.185 21.274 1.00 43.78 306 TYR A O 1
ATOM 2339 N N . GLY A 1 307 ? 48.773 -2.540 23.189 1.00 40.69 307 GLY A N 1
ATOM 2340 C CA . GLY A 1 307 ? 48.270 -1.574 24.197 1.00 40.69 307 GLY A CA 1
ATOM 2341 C C . GLY A 1 307 ? 46.754 -1.353 24.373 1.00 40.69 307 GLY A C 1
ATOM 2342 O O . GLY A 1 307 ? 46.033 -1.151 23.417 1.00 40.69 307 GLY A O 1
ATOM 2343 N N . GLY A 1 308 ? 46.158 -1.308 25.567 1.00 39.44 308 GLY A N 1
ATOM 2344 C CA . GLY A 1 308 ? 46.693 -1.104 26.913 1.00 39.44 308 GLY A CA 1
ATOM 2345 C C . GLY A 1 308 ? 46.318 0.276 27.479 1.00 39.44 308 GLY A C 1
ATOM 2346 O O . GLY A 1 308 ? 46.738 1.291 26.938 1.00 39.44 308 GLY A O 1
ATOM 2347 N N . PHE A 1 309 ? 45.641 0.241 28.634 1.00 39.31 309 PHE A N 1
ATOM 2348 C CA . PHE A 1 309 ? 45.430 1.290 29.650 1.00 39.31 309 PHE A CA 1
ATOM 2349 C C . PHE A 1 309 ? 44.256 2.267 29.490 1.00 39.31 309 PHE A C 1
ATOM 2351 O O . PHE A 1 309 ? 44.156 3.016 28.528 1.00 39.31 309 PHE A O 1
ATOM 2358 N N . GLY A 1 310 ? 43.420 2.317 30.537 1.00 36.06 310 GLY A N 1
ATOM 2359 C CA . GLY A 1 310 ? 42.427 3.373 30.712 1.00 36.06 310 GLY A CA 1
ATOM 2360 C C . GLY A 1 310 ? 41.402 3.170 31.828 1.00 36.06 310 GLY A C 1
ATOM 2361 O O . GLY A 1 310 ? 40.245 3.516 31.635 1.00 36.06 310 GLY A O 1
ATOM 2362 N N . SER A 1 311 ? 41.782 2.611 32.982 1.00 43.50 311 SER A N 1
ATOM 2363 C CA . SER A 1 311 ? 40.944 2.649 34.188 1.00 43.50 311 SER A CA 1
ATOM 2364 C C . SER A 1 311 ? 40.868 4.084 34.721 1.00 43.50 311 SER A C 1
ATOM 2366 O O . SER A 1 311 ? 41.903 4.679 35.013 1.00 43.50 311 SER A O 1
ATOM 2368 N N . SER A 1 312 ? 39.661 4.621 34.901 1.00 46.91 312 SER A N 1
AT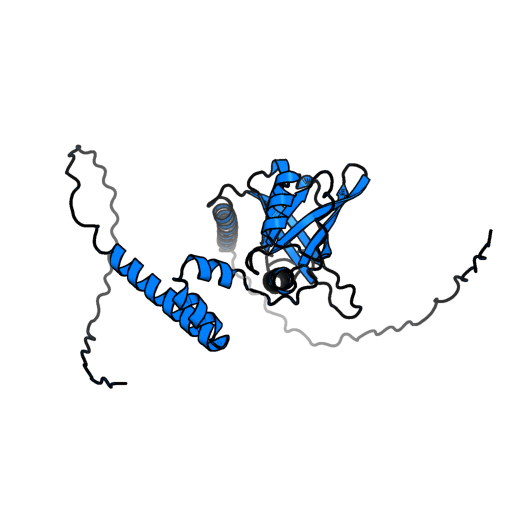OM 2369 C CA . SER A 1 312 ? 39.420 5.843 35.676 1.00 46.91 312 SER A CA 1
ATOM 2370 C C . SER A 1 312 ? 38.185 5.658 36.550 1.00 46.91 312 SER A C 1
ATOM 2372 O O . SER A 1 312 ? 37.043 5.689 36.099 1.00 46.91 312 SER A O 1
ATOM 2374 N N . SER A 1 313 ? 38.464 5.406 37.821 1.00 51.47 313 SER A N 1
ATOM 2375 C CA . SER A 1 313 ? 37.570 5.523 38.963 1.00 51.47 313 SER A CA 1
ATOM 2376 C C . SER A 1 313 ? 37.410 6.990 39.371 1.00 51.47 313 SER A C 1
ATOM 2378 O O . SER A 1 313 ? 38.408 7.697 39.496 1.00 51.47 313 SER A O 1
ATOM 2380 N N . GLY A 1 314 ? 36.187 7.409 39.699 1.00 40.50 314 GLY A N 1
ATOM 2381 C CA . GLY A 1 314 ? 35.924 8.669 40.397 1.00 40.50 314 GLY A CA 1
ATOM 2382 C C . GLY A 1 314 ? 34.509 8.714 40.993 1.00 40.50 314 GLY A C 1
ATOM 2383 O O . GLY A 1 314 ? 33.553 8.610 40.228 1.00 40.50 314 GLY A O 1
ATOM 2384 N N . PRO A 1 315 ? 34.350 8.859 42.324 1.00 60.53 315 PRO A N 1
ATOM 2385 C CA . PRO A 1 315 ? 33.057 9.019 42.989 1.00 60.53 315 PRO A CA 1
ATOM 2386 C C . PRO A 1 315 ? 32.807 10.479 43.407 1.00 60.53 315 PRO A C 1
ATOM 2388 O O . PRO A 1 315 ? 33.677 11.093 44.014 1.00 60.53 315 PRO A O 1
ATOM 2391 N N . VAL A 1 316 ? 31.605 11.009 43.159 1.00 54.53 316 VAL A N 1
ATOM 2392 C CA . VAL A 1 316 ? 31.005 12.204 43.805 1.00 54.53 316 VAL A CA 1
ATOM 2393 C C . VAL A 1 316 ? 29.487 12.034 43.593 1.00 54.53 316 VAL A C 1
ATOM 2395 O O . VAL A 1 316 ? 29.077 11.826 42.461 1.00 54.53 316 VAL A O 1
ATOM 2398 N N . GLY A 1 317 ? 28.576 11.941 44.562 1.00 46.09 317 GLY A N 1
ATOM 2399 C CA . GLY A 1 317 ? 28.415 12.690 45.802 1.00 46.09 317 GLY A CA 1
ATOM 2400 C C . GLY A 1 317 ? 27.223 13.646 45.631 1.00 46.09 317 GLY A C 1
ATOM 2401 O O . GLY A 1 317 ? 27.355 14.626 44.910 1.00 46.09 317 GLY A O 1
ATOM 2402 N N . GLY A 1 318 ? 26.084 13.380 46.289 1.00 38.50 318 GLY A N 1
ATOM 2403 C CA . GLY A 1 318 ? 25.041 14.395 46.519 1.00 38.50 318 GLY A CA 1
ATOM 2404 C C . GLY A 1 318 ? 23.584 13.944 46.359 1.00 38.50 318 GLY A C 1
ATOM 2405 O O . GLY A 1 318 ? 23.045 13.968 45.259 1.00 38.50 318 GLY A O 1
ATOM 2406 N N . SER A 1 319 ? 22.926 13.640 47.482 1.00 42.81 319 SER A N 1
ATOM 2407 C CA . SER A 1 319 ? 21.468 13.782 47.643 1.00 42.81 319 SER A CA 1
ATOM 2408 C C . SER A 1 319 ? 21.123 15.241 47.982 1.00 42.81 319 SER A C 1
ATOM 2410 O O . SER A 1 319 ? 21.916 15.911 48.649 1.00 42.81 319 SER A O 1
ATOM 2412 N N . PRO A 1 320 ? 19.933 15.724 47.594 1.00 56.56 320 PRO A N 1
ATOM 2413 C CA . PRO A 1 320 ? 18.963 16.189 48.600 1.00 56.56 320 PRO A CA 1
ATOM 2414 C C . PRO A 1 320 ? 17.545 15.667 48.274 1.00 56.56 320 PRO A C 1
ATOM 2416 O O . PRO A 1 320 ? 17.174 15.549 47.114 1.00 56.56 320 PRO A O 1
ATOM 2419 N N . LEU A 1 321 ? 16.785 15.130 49.234 1.00 48.69 321 LEU A N 1
ATOM 2420 C CA . LEU A 1 321 ? 15.828 15.873 50.074 1.00 48.69 321 LEU A CA 1
ATOM 2421 C C . LEU A 1 321 ? 15.040 16.940 49.295 1.00 48.69 321 LEU A C 1
ATOM 2423 O O . LEU A 1 321 ? 15.480 18.083 49.231 1.00 48.69 321 LEU A O 1
ATOM 2427 N N . PHE A 1 322 ? 13.902 16.552 48.718 1.00 55.44 322 PHE A N 1
ATOM 2428 C CA . PHE A 1 322 ? 12.545 16.979 49.099 1.00 55.44 322 PHE A CA 1
ATOM 2429 C C . PHE A 1 322 ? 11.515 16.084 48.404 1.00 55.44 322 PHE A C 1
ATOM 2431 O O . PHE A 1 322 ? 11.769 15.697 47.242 1.00 55.44 322 PHE A O 1
#

Organism: Laccaria bicolor (strain S238N-H82 / ATCC MYA-4686) (NCBI:txid486041)

Sequence (322 aa):
MSSQAEVPIDAEHIDKAHREEEVAEDNGPDTPRATTQELDPPELEGISERAKEKQKQKQKQREIVLSGRDGFGPVWEGLLEWRDKSAKGDDIRMLLLACSTTPEECHADTWPHTLTIELTRGVPIHVLQDWLSRNSATLCSLSPALVDQDEDSGVGVDAAMNPVNYTMFCRLLMEQNLFATVSWVTPFGVESKTILLFSITGTALVGAVFPYGMPELPVAIESLMPSESRSLADSLLAQLLPPDVVQCLQNLTHEKRNMVILALIRLQKEENEKKGEGEGAVGSSAVQGPGTSYDVGGSGSTSAMYGGFGSSSGPVGGSPLF